Protein AF-A0A845Y4B8-F1 (afdb_monomer)

Foldseek 3Di:
DQLQDDQQAFLLLLLLCLLQPDPDPCCSVPNDDDPPDCLHSCNLCVLLVNNVRRRPRLNPDDPLSSLSSSVSSVVSNVDQEAEAEASCPPHDPVSLVSVLVSVQVCVVPHHYDYHHDDLVSCLSRPPKDWDDDPNDTPDIGHSVVQVLPQSNVCRVLVHRDLFDSLLLLLLLQLLQLCCQVVDHDPQLLVLSLQVSLVVTDPDPVSSVVSSVVSVVSSVDHDHNDPSLVPDDDPVSLLVSLLSSLLSQQRDDVDPPDHSHDPRSVVSSVVSNVSNPDPPVSSVVSNVVSVPD

Secondary structure (DSSP, 8-state):
------TTSBHHHHHHHHH-----HHHHHH----TT-TT-HHHHHHHTT-GGGTTSBGGGS-HHHHHHHHHHHHHHT--SEEEEESTTTT--HHHHHHHHHHHHHHHTTSEEEEE---HHHHHHH-SSEEEEETTEEEEEE-HHHHHT-HHHHHHHHTS--SS-HHHHHHHHHHHHHHTTTS---HHHHHHHHHHHHHHH-SSHHHHHHHHHHHHHHHTS---STTTGGG---HHHHHHHHHHHHHHHHH--SSTTS-SS-HHHHHHHHHHHHHHT--HHHHHHHHHHHH--

Sequence (292 aa):
QTPRVYLNLTVRENLDLACNRDKNVFSTLFGRTLPGEKRTVAGLLHTIGLVEKANLLAELLSHGEKQRLEIGMLVAQSPDLLLVDEPVAGLTDEETENVGDLLLALAKSHSIIVIEHDMEFVRQIASQVTVLHQGSVLCEGTMDQVQNDPRVIEVYLGQKPSITAEQMKMLRIVSAMAWSDGNMAPEEIDVMISRFSEVFATDAEQKQQLQQELQNYLALNVSIEELTTEIETIEERKLIVKLAYEVIKSSSRTPSEPKINDAEAAAYQNLVKLLDLPAEVVKSLEAEVGEG

Mean predicted aligned error: 13.14 Å

Nearest PDB structures (foldseek):
  4p33-assembly1_A  TM=8.132E-01  e=1.227E-07  Escherichia coli K-12
  5lj6-assembly1_A  TM=5.510E-01  e=1.748E-06  Aggregatibacter actinomycetemcomitans
  5lil-assembly1_B  TM=5.453E-01  e=2.300E-06  Aggregatibacter actinomycetemcomitans
  5lj7-assembly1_B  TM=5.452E-01  e=2.408E-06  Aggregatibacter actinomycetemcomitans
  5lil-assembly1_A  TM=5.350E-01  e=4.572E-06  Aggregatibacter actinomycetemcomitans

pLDDT: mean 78.94, std 12.93, range [38.53, 96.81]

Radius of gyration: 25.05 Å; Cα contacts (8 Å, |Δi|>4): 332; chains: 1; bounding box: 66×47×71 Å

Solvent-accessible surface area (backbone atoms only — not comparable to full-atom values): 16996 Å² total; per-residue (Å²): 134,81,73,74,78,54,44,92,32,26,45,44,55,46,33,49,58,34,48,48,85,57,86,45,72,65,45,70,75,69,54,73,86,68,96,79,55,94,66,41,58,70,49,43,27,55,67,50,71,39,58,94,46,29,82,38,46,38,62,78,46,54,72,49,53,44,47,35,48,31,54,40,31,53,56,45,61,66,57,75,65,46,81,43,73,50,81,53,75,93,45,53,72,72,42,36,51,56,51,42,54,42,51,55,62,47,49,78,80,32,50,71,49,76,47,74,85,57,67,68,61,48,60,74,61,50,82,64,43,73,44,73,52,97,92,37,80,70,51,73,34,39,59,69,55,46,74,65,33,67,69,51,51,21,63,74,69,74,46,77,70,94,62,53,74,68,58,49,50,50,50,49,41,40,51,16,34,56,36,56,76,78,61,68,53,72,54,28,54,50,46,44,36,51,48,53,22,63,74,69,36,92,46,75,68,51,23,56,52,40,38,61,49,43,60,61,55,70,72,58,86,57,81,46,83,75,65,54,83,74,66,87,49,72,68,58,47,51,48,45,54,37,54,38,52,53,30,47,61,50,33,66,97,43,101,84,55,70,41,59,49,75,51,42,50,49,36,50,54,49,50,51,60,64,58,68,62,58,70,70,59,53,52,50,43,58,49,60,68,69,78,113

Structure (mmCIF, N/CA/C/O backbone):
data_AF-A0A845Y4B8-F1
#
_entry.id   AF-A0A845Y4B8-F1
#
loop_
_atom_site.group_PDB
_atom_site.id
_atom_site.type_symbol
_atom_site.label_atom_id
_atom_site.label_alt_id
_atom_site.label_comp_id
_atom_site.label_asym_id
_atom_site.label_entity_id
_atom_site.label_seq_id
_atom_site.pdbx_PDB_ins_code
_atom_site.Cartn_x
_atom_site.Cartn_y
_atom_site.Cartn_z
_atom_site.occupancy
_atom_site.B_iso_or_equiv
_atom_site.auth_seq_id
_atom_site.auth_comp_id
_atom_site.auth_asym_id
_atom_site.auth_atom_id
_atom_site.pdbx_PDB_model_num
ATOM 1 N N . GLN A 1 1 ? 21.126 -8.542 -10.090 1.00 38.53 1 GLN A N 1
ATOM 2 C CA . GLN A 1 1 ? 21.651 -7.194 -10.393 1.00 38.53 1 GLN A CA 1
ATOM 3 C C . GLN A 1 1 ? 20.521 -6.433 -11.055 1.00 38.53 1 GLN A C 1
ATOM 5 O O . GLN A 1 1 ? 20.157 -6.798 -12.166 1.00 38.53 1 GLN A O 1
ATOM 10 N N . THR A 1 2 ? 19.918 -5.473 -10.356 1.00 47.03 2 THR A N 1
ATOM 11 C CA . THR A 1 2 ? 18.943 -4.548 -10.943 1.00 47.03 2 THR A CA 1
ATOM 12 C C . THR A 1 2 ? 19.656 -3.637 -11.952 1.00 47.03 2 THR A C 1
ATOM 14 O O . THR A 1 2 ? 20.786 -3.204 -11.691 1.00 47.03 2 THR A O 1
ATOM 17 N N . PRO A 1 3 ? 19.078 -3.409 -13.142 1.00 59.06 3 PRO A N 1
ATOM 18 C CA . PRO A 1 3 ? 19.620 -2.472 -14.110 1.00 59.06 3 PRO A CA 1
ATOM 19 C C . PRO A 1 3 ? 19.450 -1.054 -13.561 1.00 59.06 3 PRO A C 1
ATOM 21 O O . PRO A 1 3 ? 18.364 -0.494 -13.596 1.00 59.06 3 PRO A O 1
ATOM 24 N N . ARG A 1 4 ? 20.535 -0.472 -13.048 1.00 80.19 4 ARG A N 1
ATOM 25 C CA . ARG A 1 4 ? 20.533 0.926 -12.609 1.00 80.19 4 ARG A CA 1
ATOM 26 C C . ARG A 1 4 ? 20.448 1.862 -13.811 1.00 80.19 4 ARG A C 1
ATOM 28 O O . ARG A 1 4 ? 21.131 1.642 -14.812 1.00 80.19 4 ARG A O 1
ATOM 35 N N . VAL A 1 5 ? 19.672 2.931 -13.665 1.00 89.06 5 VAL A N 1
ATOM 36 C CA . VAL A 1 5 ? 19.566 4.009 -14.654 1.00 89.06 5 VAL A CA 1
ATOM 37 C C . VAL A 1 5 ? 20.937 4.649 -14.902 1.00 89.06 5 VAL A C 1
ATOM 39 O O . VAL A 1 5 ? 21.627 5.074 -13.972 1.00 89.06 5 VAL A O 1
ATOM 42 N N . TYR A 1 6 ? 21.328 4.758 -16.170 1.00 93.38 6 TYR A N 1
ATOM 43 C CA . TYR A 1 6 ? 22.527 5.471 -16.600 1.00 93.38 6 TYR A CA 1
ATOM 44 C C . TYR A 1 6 ? 22.218 6.962 -16.734 1.00 93.38 6 TYR A C 1
ATOM 46 O O . TYR A 1 6 ? 21.596 7.399 -17.702 1.00 93.38 6 TYR A O 1
ATOM 54 N N . LEU A 1 7 ? 22.664 7.745 -15.751 1.00 92.75 7 LEU A N 1
ATOM 55 C CA . LEU A 1 7 ? 22.336 9.170 -15.619 1.00 92.75 7 LEU A CA 1
ATOM 56 C C . LEU A 1 7 ? 22.866 10.038 -16.771 1.00 92.75 7 LEU A C 1
ATOM 58 O O . LEU A 1 7 ? 22.237 11.025 -17.145 1.00 92.75 7 LEU A O 1
ATOM 62 N N . ASN A 1 8 ? 23.999 9.643 -17.352 1.00 94.06 8 ASN A N 1
ATOM 63 C CA . ASN A 1 8 ? 24.656 10.326 -18.466 1.00 94.06 8 ASN A CA 1
ATOM 64 C C . ASN A 1 8 ? 24.066 9.977 -19.843 1.00 94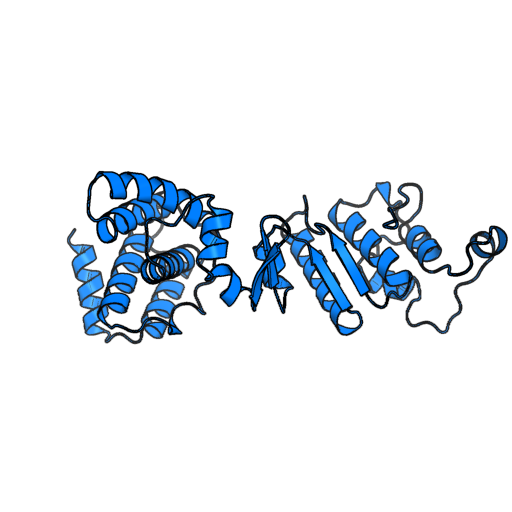.06 8 ASN A C 1
ATOM 66 O O . ASN A 1 8 ? 24.571 10.462 -20.853 1.00 94.06 8 ASN A O 1
ATOM 70 N N . LEU A 1 9 ? 23.052 9.113 -19.885 1.00 94.69 9 LEU A N 1
ATOM 71 C CA . LEU A 1 9 ? 22.328 8.746 -21.093 1.00 94.69 9 LEU A CA 1
ATOM 72 C C . LEU A 1 9 ? 20.918 9.324 -21.050 1.00 94.69 9 LEU A C 1
ATOM 74 O O . LEU A 1 9 ? 20.350 9.582 -19.985 1.00 94.69 9 LEU A O 1
ATOM 78 N N . THR A 1 10 ? 20.333 9.511 -22.223 1.00 96.38 10 THR A N 1
ATOM 79 C CA . THR A 1 10 ? 18.928 9.885 -22.349 1.00 96.38 10 THR A CA 1
ATOM 80 C C . THR A 1 10 ? 18.004 8.755 -21.892 1.00 96.38 10 THR A C 1
ATOM 82 O O . THR A 1 10 ? 18.394 7.584 -21.817 1.00 96.38 10 THR A O 1
ATOM 85 N N . VAL A 1 11 ? 16.748 9.093 -21.596 1.00 95.88 11 VAL A N 1
ATOM 86 C CA . VAL A 1 11 ? 15.701 8.107 -21.268 1.00 95.88 11 VAL A CA 1
ATOM 87 C C . VAL A 1 11 ? 15.575 7.048 -22.368 1.00 95.88 11 VAL A C 1
ATOM 89 O O . VAL A 1 11 ? 15.525 5.851 -22.089 1.00 95.88 11 VAL A O 1
ATOM 92 N N . ARG A 1 12 ? 15.577 7.481 -23.632 1.00 94.31 12 ARG A N 1
ATOM 93 C CA . ARG A 1 12 ? 15.530 6.601 -24.802 1.00 94.31 12 ARG A CA 1
ATOM 94 C C . ARG A 1 12 ? 16.734 5.666 -24.856 1.00 94.31 12 ARG A C 1
ATOM 96 O O . ARG A 1 12 ? 16.538 4.466 -25.001 1.00 94.31 12 ARG A O 1
ATOM 103 N N . GLU A 1 13 ? 17.946 6.192 -24.696 1.00 91.88 13 GLU A N 1
ATOM 104 C CA . GLU A 1 13 ? 19.175 5.388 -24.739 1.00 91.88 13 GLU A CA 1
ATOM 105 C C . GLU A 1 13 ? 19.221 4.339 -23.620 1.00 91.88 13 GLU A C 1
ATOM 107 O O . GLU A 1 13 ? 19.649 3.211 -23.855 1.00 91.88 13 GLU A O 1
ATOM 112 N N . ASN A 1 14 ? 18.727 4.669 -22.422 1.00 93.38 14 ASN A N 1
ATOM 113 C CA . ASN A 1 14 ? 18.583 3.705 -21.328 1.00 93.38 14 ASN A CA 1
ATOM 114 C C . ASN A 1 14 ? 17.685 2.518 -21.719 1.00 93.38 14 ASN A C 1
ATOM 116 O O . ASN A 1 14 ? 18.042 1.361 -21.486 1.00 93.38 14 ASN A O 1
ATOM 120 N N . LEU A 1 15 ? 16.541 2.794 -22.350 1.00 90.31 15 LEU A N 1
ATOM 121 C CA . LEU A 1 15 ? 15.629 1.754 -22.828 1.00 90.31 15 LEU A CA 1
ATOM 122 C C . LEU A 1 15 ? 16.203 0.981 -24.020 1.00 90.31 15 LEU A C 1
ATOM 124 O O . LEU A 1 15 ? 16.067 -0.238 -24.060 1.00 90.31 15 LEU A O 1
ATOM 128 N N . ASP A 1 16 ? 16.880 1.651 -24.956 1.00 88.00 16 ASP A N 1
ATOM 129 C CA . ASP A 1 16 ? 17.543 0.999 -26.093 1.00 88.00 16 ASP A CA 1
ATOM 130 C C . ASP A 1 16 ? 18.599 -0.005 -25.604 1.00 88.00 16 ASP A C 1
ATOM 132 O O . ASP A 1 16 ? 18.652 -1.141 -26.083 1.00 88.00 16 ASP A O 1
ATOM 136 N N . LEU A 1 17 ? 19.393 0.374 -24.595 1.00 86.56 17 LEU A N 1
ATOM 137 C CA . LEU A 1 17 ? 20.354 -0.526 -23.955 1.00 86.56 17 LEU A CA 1
ATOM 138 C C . LEU A 1 17 ? 19.675 -1.722 -23.284 1.00 86.56 17 LEU A C 1
ATOM 140 O O . LEU A 1 17 ? 20.183 -2.839 -23.377 1.00 86.56 17 LEU A O 1
ATOM 144 N N . ALA A 1 18 ? 18.540 -1.503 -22.622 1.00 85.69 18 ALA A N 1
ATOM 145 C CA . ALA A 1 18 ? 17.807 -2.561 -21.935 1.00 85.69 18 ALA A CA 1
ATOM 146 C C . ALA A 1 18 ? 17.094 -3.526 -22.904 1.00 85.69 18 ALA A C 1
ATOM 148 O O . ALA A 1 18 ? 17.005 -4.722 -22.627 1.00 85.69 18 ALA A O 1
ATOM 149 N N . CYS A 1 19 ? 16.631 -3.031 -24.056 1.00 80.00 19 CYS A N 1
ATOM 150 C CA . CYS A 1 19 ? 16.056 -3.838 -25.134 1.00 80.00 19 CYS A CA 1
ATOM 151 C C . CYS A 1 19 ? 17.106 -4.684 -25.871 1.00 80.00 19 CYS A C 1
ATOM 153 O O . CYS A 1 19 ? 16.761 -5.689 -26.499 1.00 80.00 19 CYS A O 1
ATOM 155 N N . ASN A 1 20 ? 18.382 -4.289 -25.842 1.00 71.94 20 ASN A N 1
ATOM 156 C CA . ASN A 1 20 ? 19.416 -4.972 -26.603 1.00 71.94 20 ASN A CA 1
ATOM 157 C C . ASN A 1 20 ? 19.811 -6.314 -25.962 1.00 71.94 20 ASN A C 1
ATOM 159 O O . ASN A 1 20 ? 20.556 -6.381 -24.982 1.00 71.94 20 ASN A O 1
ATOM 163 N N . ARG A 1 21 ? 19.324 -7.408 -26.555 1.00 63.62 21 ARG A N 1
ATOM 164 C CA . ARG A 1 21 ? 19.620 -8.785 -26.129 1.00 63.62 21 ARG A CA 1
ATOM 165 C C . ARG A 1 21 ? 21.059 -9.216 -26.438 1.00 63.62 21 ARG A C 1
ATOM 167 O O . ARG A 1 21 ? 21.624 -10.003 -25.679 1.00 63.62 21 ARG A O 1
ATOM 174 N N . ASP A 1 22 ? 21.667 -8.666 -27.489 1.00 62.50 22 ASP A N 1
ATOM 175 C CA . ASP A 1 22 ? 23.045 -8.962 -27.884 1.00 62.50 22 ASP A CA 1
ATOM 176 C C . ASP A 1 22 ? 23.997 -7.909 -27.307 1.00 62.50 22 ASP A C 1
ATOM 178 O O . ASP A 1 22 ? 24.181 -6.827 -27.864 1.00 62.50 22 ASP A O 1
ATOM 182 N N . LYS A 1 23 ? 24.664 -8.241 -26.198 1.00 64.69 23 LYS A N 1
ATOM 183 C CA . LYS A 1 23 ? 25.558 -7.324 -25.460 1.00 64.69 23 LYS A CA 1
ATOM 184 C C . LYS A 1 23 ? 26.945 -7.119 -26.102 1.00 64.69 23 LYS A C 1
ATOM 186 O O . LYS A 1 23 ? 27.884 -6.710 -25.421 1.00 64.69 23 LYS A O 1
ATOM 191 N N . ASN A 1 24 ? 27.114 -7.422 -27.391 1.00 65.88 24 ASN A N 1
ATOM 192 C CA . ASN A 1 24 ? 28.384 -7.220 -28.092 1.00 65.88 24 ASN A CA 1
ATOM 193 C C . ASN A 1 24 ? 28.590 -5.734 -28.432 1.00 65.88 24 ASN A C 1
ATOM 195 O O . ASN A 1 24 ? 27.659 -5.034 -28.811 1.00 65.88 24 ASN A O 1
ATOM 199 N N . VAL A 1 25 ? 29.835 -5.249 -28.383 1.00 69.88 25 VAL A N 1
ATOM 200 C CA . VAL A 1 25 ? 30.157 -3.828 -28.643 1.00 69.88 25 VAL A CA 1
ATOM 201 C C . VAL A 1 25 ? 29.616 -3.350 -29.999 1.00 69.88 25 VAL A C 1
ATOM 203 O O . VAL A 1 25 ? 29.068 -2.256 -30.102 1.00 69.88 25 VAL A O 1
ATOM 206 N N . PHE A 1 26 ? 29.706 -4.187 -31.037 1.00 64.56 26 PHE A N 1
ATOM 207 C CA . PHE A 1 26 ? 29.186 -3.857 -32.365 1.00 64.56 26 PHE A CA 1
ATOM 208 C C . PHE A 1 26 ? 27.654 -3.850 -32.438 1.00 64.56 26 PHE A C 1
ATOM 210 O O . PHE A 1 26 ? 27.102 -2.994 -33.122 1.00 64.56 26 PHE A O 1
ATOM 217 N N . SER A 1 27 ? 26.952 -4.748 -31.741 1.00 65.25 27 SER A N 1
ATOM 218 C CA . SER A 1 27 ? 25.482 -4.735 -31.705 1.00 65.25 27 SER A CA 1
ATOM 219 C C . SER A 1 27 ? 24.945 -3.592 -30.847 1.00 65.25 27 SER A C 1
ATOM 221 O O . SER A 1 27 ? 23.885 -3.068 -31.152 1.00 65.25 27 SER A O 1
ATOM 223 N N . THR A 1 28 ? 25.675 -3.133 -29.830 1.00 63.06 28 THR A N 1
ATOM 224 C CA . THR A 1 28 ? 25.294 -1.938 -29.059 1.00 63.06 28 THR A CA 1
ATOM 225 C C . THR A 1 28 ? 25.511 -0.639 -29.836 1.00 63.06 28 THR A C 1
ATOM 227 O O . THR A 1 28 ? 24.700 0.272 -29.727 1.00 63.06 28 THR A O 1
ATOM 230 N N . LEU A 1 29 ? 26.574 -0.544 -30.644 1.00 63.09 29 LEU A N 1
ATOM 231 C CA . LEU A 1 29 ? 26.880 0.668 -31.422 1.00 63.09 29 LEU A CA 1
ATOM 232 C C . LEU A 1 29 ? 26.162 0.738 -32.779 1.00 63.09 29 LEU A C 1
ATOM 234 O O . LEU A 1 29 ? 25.910 1.831 -33.279 1.00 63.09 29 LEU A O 1
ATOM 238 N N . PHE A 1 30 ? 25.864 -0.410 -33.396 1.00 67.12 30 PHE A N 1
ATOM 239 C CA . PHE A 1 30 ? 25.320 -0.485 -34.760 1.00 67.12 30 PHE A CA 1
ATOM 240 C C . PHE A 1 30 ? 24.055 -1.346 -34.882 1.00 67.12 30 PHE A C 1
ATOM 242 O O . PHE A 1 30 ? 23.492 -1.452 -35.975 1.00 67.12 30 PHE A O 1
ATOM 249 N N . GLY A 1 31 ? 23.607 -1.986 -33.800 1.00 57.47 31 GLY A N 1
ATOM 250 C CA . GLY A 1 31 ? 22.394 -2.797 -33.803 1.00 57.47 31 GLY A CA 1
ATOM 251 C C . GLY A 1 31 ? 21.150 -1.933 -33.968 1.00 57.47 31 GLY A C 1
ATOM 252 O O . GLY A 1 31 ? 21.030 -0.854 -33.396 1.00 57.47 31 GLY A O 1
ATOM 253 N N . ARG A 1 32 ? 20.213 -2.416 -34.783 1.00 55.47 32 ARG A N 1
ATOM 254 C CA . ARG A 1 32 ? 18.883 -1.825 -34.942 1.00 55.47 32 ARG A CA 1
ATOM 255 C C . ARG A 1 32 ? 17.861 -2.710 -34.248 1.00 55.47 32 ARG A C 1
ATOM 257 O O . ARG A 1 32 ? 17.848 -3.918 -34.474 1.00 55.47 32 ARG A O 1
ATOM 264 N N . THR A 1 33 ? 16.975 -2.098 -33.472 1.00 52.19 33 THR A N 1
ATOM 265 C CA . THR A 1 33 ? 15.822 -2.759 -32.854 1.00 52.19 33 THR A CA 1
ATOM 266 C C . THR A 1 33 ? 14.933 -3.348 -33.954 1.00 52.19 33 THR A C 1
ATOM 268 O O . THR A 1 33 ? 14.506 -2.635 -34.866 1.00 52.19 33 THR A O 1
ATOM 271 N N . LEU A 1 34 ? 14.695 -4.664 -33.923 1.00 46.94 34 LEU A N 1
ATOM 272 C CA . LEU A 1 34 ? 13.893 -5.345 -34.943 1.00 46.94 34 LEU A CA 1
ATOM 273 C C . LEU A 1 34 ? 12.419 -4.894 -34.859 1.00 46.94 34 LEU A C 1
ATOM 275 O O . LEU A 1 34 ? 11.860 -4.826 -33.765 1.00 46.94 34 LEU A O 1
ATOM 279 N N . PRO A 1 35 ? 11.745 -4.632 -35.995 1.00 40.53 35 PRO A N 1
ATOM 280 C CA . PRO A 1 35 ? 10.436 -3.966 -36.028 1.00 40.53 35 PRO A CA 1
ATOM 281 C C . PRO A 1 35 ? 9.230 -4.863 -35.667 1.00 40.53 35 PRO A C 1
ATOM 283 O O . PRO A 1 35 ? 8.095 -4.506 -35.964 1.00 40.53 35 PRO A O 1
ATOM 286 N N . GLY A 1 36 ? 9.448 -6.030 -35.050 1.00 43.41 36 GLY A N 1
ATOM 287 C CA . GLY A 1 36 ? 8.405 -7.036 -34.793 1.00 43.41 36 GLY A CA 1
ATOM 288 C C . GLY A 1 36 ? 8.043 -7.271 -33.325 1.00 43.41 36 GLY A C 1
ATOM 289 O O . GLY A 1 36 ? 7.054 -7.948 -33.049 1.00 43.41 36 GLY A O 1
ATOM 290 N N . GLU A 1 37 ? 8.803 -6.741 -32.368 1.00 47.25 37 GLU A N 1
ATOM 291 C CA . GLU A 1 37 ? 8.468 -6.910 -30.956 1.00 47.25 37 GLU A CA 1
ATOM 292 C C . GLU A 1 37 ? 7.505 -5.798 -30.526 1.00 47.25 37 GLU A C 1
ATOM 294 O O . GLU A 1 37 ? 7.773 -4.617 -30.728 1.00 47.25 37 GLU A O 1
ATOM 299 N N . LYS A 1 38 ? 6.418 -6.145 -29.826 1.00 48.75 38 LYS A N 1
ATOM 300 C CA . LYS A 1 38 ? 5.555 -5.205 -29.072 1.00 48.75 38 LYS A CA 1
ATOM 301 C C . LYS A 1 38 ? 6.309 -4.425 -27.963 1.00 48.75 38 LYS A C 1
ATOM 303 O O . LYS A 1 38 ? 5.692 -3.847 -27.080 1.00 48.75 38 LYS A O 1
ATOM 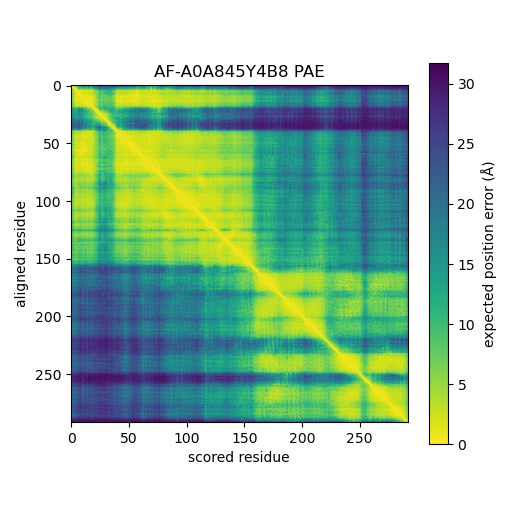308 N N . ARG A 1 39 ? 7.641 -4.454 -27.996 1.00 62.09 39 ARG A N 1
ATOM 309 C CA . ARG A 1 39 ? 8.625 -4.009 -27.006 1.00 62.09 39 ARG A CA 1
ATOM 310 C C . ARG A 1 39 ? 9.598 -3.016 -27.638 1.00 62.09 39 ARG A C 1
ATOM 312 O O . ARG A 1 39 ? 10.768 -2.955 -27.282 1.00 62.09 39 ARG A O 1
ATOM 319 N N . THR A 1 40 ? 9.124 -2.268 -28.632 1.00 77.62 40 THR A N 1
ATOM 320 C CA . THR A 1 40 ? 9.883 -1.137 -29.151 1.00 77.62 40 THR A CA 1
ATOM 321 C C . THR A 1 40 ? 10.088 -0.131 -28.024 1.00 77.62 40 THR A C 1
ATOM 323 O O . THR A 1 40 ? 9.215 0.045 -27.171 1.00 77.62 40 THR A O 1
ATOM 326 N N . VAL A 1 41 ? 11.212 0.581 -28.042 1.00 85.88 41 VAL A N 1
ATOM 327 C CA . VAL A 1 41 ? 11.461 1.666 -27.083 1.00 85.88 41 VAL A CA 1
ATOM 328 C C . VAL A 1 41 ? 10.335 2.699 -27.090 1.00 85.88 41 VAL A C 1
ATOM 330 O O . VAL A 1 41 ? 9.974 3.217 -26.043 1.00 85.88 41 VAL A O 1
ATOM 333 N N . ALA A 1 42 ? 9.697 2.932 -28.241 1.00 87.12 42 ALA A N 1
ATOM 334 C CA . ALA A 1 42 ? 8.504 3.773 -28.328 1.00 87.12 42 ALA A CA 1
ATOM 335 C C . ALA A 1 42 ? 7.324 3.235 -27.494 1.00 87.12 42 ALA A C 1
ATOM 337 O O . ALA A 1 42 ? 6.675 4.010 -26.796 1.00 87.12 42 ALA A O 1
ATOM 338 N N . GLY A 1 43 ? 7.065 1.924 -27.536 1.00 87.38 43 GLY A N 1
ATOM 339 C CA . GLY A 1 43 ? 6.038 1.290 -26.709 1.00 87.38 43 GLY A CA 1
ATOM 340 C C . GLY A 1 43 ? 6.360 1.385 -25.219 1.00 87.38 43 GLY A C 1
ATOM 341 O O . GLY A 1 43 ? 5.501 1.774 -24.438 1.00 87.38 43 GLY A O 1
ATOM 342 N N . LEU A 1 44 ? 7.612 1.117 -24.833 1.00 89.19 44 LEU A N 1
ATOM 343 C CA . LEU A 1 44 ? 8.051 1.224 -23.437 1.00 89.19 44 LEU A CA 1
ATOM 344 C C . LEU A 1 44 ? 7.948 2.656 -22.906 1.00 89.19 44 LEU A C 1
ATOM 346 O O . LEU A 1 44 ? 7.427 2.843 -21.814 1.00 89.19 44 LEU A O 1
ATOM 350 N N . LEU A 1 45 ? 8.369 3.657 -23.689 1.00 92.88 45 LEU A N 1
ATOM 351 C CA . LEU A 1 45 ? 8.232 5.077 -23.342 1.00 92.88 45 LEU A CA 1
ATOM 352 C C . LEU A 1 45 ? 6.775 5.470 -23.078 1.00 92.88 45 LEU A C 1
ATOM 354 O O . LEU A 1 45 ? 6.520 6.263 -22.175 1.00 92.88 45 LEU A O 1
ATOM 358 N N . HIS A 1 46 ? 5.833 4.921 -23.851 1.00 91.31 46 HIS A N 1
ATOM 359 C CA . HIS A 1 46 ? 4.407 5.134 -23.622 1.00 91.31 46 HIS A CA 1
ATOM 360 C C . HIS A 1 46 ? 3.937 4.438 -22.342 1.00 91.31 46 HIS A C 1
ATOM 362 O O . HIS A 1 46 ? 3.236 5.052 -21.547 1.00 91.31 46 HIS A O 1
ATOM 368 N N . THR A 1 47 ? 4.336 3.183 -22.120 1.00 88.56 47 THR A N 1
ATOM 369 C CA . THR A 1 47 ? 3.964 2.422 -20.918 1.00 88.56 47 THR A CA 1
ATOM 370 C C . THR A 1 47 ? 4.417 3.118 -19.636 1.00 88.56 47 THR A C 1
ATOM 372 O O . THR A 1 47 ? 3.639 3.204 -18.699 1.00 88.56 47 THR A O 1
ATOM 375 N N . ILE A 1 48 ? 5.641 3.651 -19.601 1.00 91.81 48 ILE A N 1
ATOM 376 C CA . ILE A 1 48 ? 6.200 4.322 -18.412 1.00 91.81 48 ILE A CA 1
ATOM 377 C C . ILE A 1 48 ? 5.872 5.824 -18.331 1.00 91.81 48 ILE A C 1
ATOM 379 O O . ILE A 1 48 ? 6.338 6.507 -17.418 1.00 91.81 48 ILE A O 1
ATOM 383 N N . GLY A 1 49 ? 5.126 6.362 -19.303 1.00 92.56 49 GLY A N 1
ATOM 384 C CA . GLY A 1 49 ? 4.718 7.769 -19.329 1.00 92.56 49 GLY A CA 1
ATOM 385 C C . GLY A 1 49 ? 5.855 8.776 -19.555 1.00 92.56 49 GLY A C 1
ATOM 386 O O . GLY A 1 49 ? 5.763 9.908 -19.094 1.00 92.56 49 GLY A O 1
ATOM 387 N N . LEU A 1 50 ? 6.939 8.399 -20.247 1.00 95.31 50 LEU A N 1
ATOM 388 C CA . LEU A 1 50 ? 8.123 9.258 -20.458 1.00 95.31 50 LEU A CA 1
ATOM 389 C C . LEU A 1 50 ? 8.343 9.680 -21.922 1.00 95.31 50 LEU A C 1
ATOM 391 O O . LEU A 1 50 ? 9.446 10.082 -22.291 1.00 95.31 50 LEU A O 1
ATOM 395 N N . VAL A 1 51 ? 7.311 9.620 -22.770 1.00 95.50 51 VAL A N 1
ATOM 396 C CA . VAL A 1 51 ? 7.400 9.966 -24.206 1.00 95.50 51 VAL A CA 1
ATOM 397 C C . VAL A 1 51 ? 7.978 11.368 -24.433 1.00 95.50 51 VAL A C 1
ATOM 399 O O . VAL A 1 51 ? 8.951 11.514 -25.172 1.00 95.50 51 VAL A O 1
ATOM 402 N N . GLU A 1 52 ? 7.443 12.381 -23.748 1.00 96.25 52 GLU A N 1
ATOM 403 C CA . GLU A 1 52 ? 7.879 13.782 -23.884 1.00 96.25 52 GLU A CA 1
ATOM 404 C C . GLU A 1 52 ? 9.307 14.015 -23.360 1.00 96.25 52 GLU A C 1
ATOM 406 O O . GLU A 1 52 ? 10.004 14.931 -23.792 1.00 96.25 52 GLU A O 1
ATOM 411 N N . LYS A 1 53 ? 9.778 13.146 -22.458 1.00 96.25 53 LYS A N 1
ATOM 412 C CA . LYS A 1 53 ? 11.117 13.202 -21.855 1.00 96.25 53 LYS A CA 1
ATOM 413 C C . LYS A 1 53 ? 12.103 12.226 -22.499 1.00 96.25 53 LYS A C 1
ATOM 415 O O . LYS A 1 53 ? 13.220 12.083 -22.016 1.00 96.25 53 LYS A O 1
ATOM 420 N N . ALA A 1 54 ? 11.746 11.596 -23.621 1.00 95.38 54 ALA A N 1
ATOM 421 C CA . ALA A 1 54 ? 12.552 10.543 -24.240 1.00 95.38 54 ALA A CA 1
ATOM 422 C C . ALA A 1 54 ? 14.002 10.963 -24.549 1.00 95.38 54 ALA A C 1
ATOM 424 O O . ALA A 1 54 ? 14.916 10.154 -24.418 1.00 95.38 54 ALA A O 1
ATOM 425 N N . ASN A 1 55 ? 14.220 12.218 -24.950 1.00 95.81 55 ASN A N 1
ATOM 426 C CA . ASN A 1 55 ? 15.546 12.739 -25.306 1.00 95.81 55 ASN A CA 1
ATOM 427 C C . ASN A 1 55 ? 16.202 13.547 -24.169 1.00 95.81 55 ASN A C 1
AT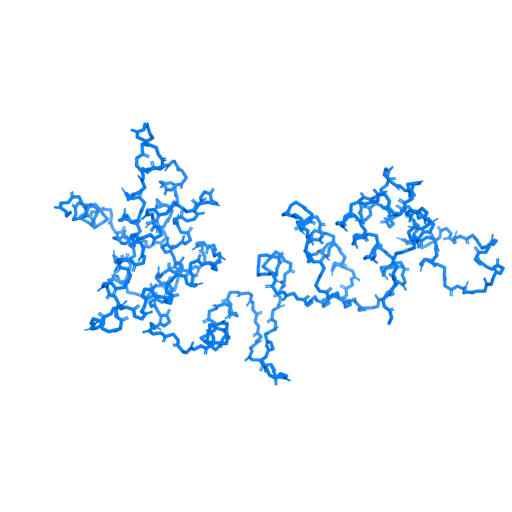OM 429 O O . ASN A 1 55 ? 17.249 14.156 -24.376 1.00 95.81 55 ASN A O 1
ATOM 433 N N . LEU A 1 56 ? 15.580 13.593 -22.988 1.00 96.81 56 LEU A N 1
ATOM 434 C CA . LEU A 1 56 ? 16.138 14.238 -21.804 1.00 96.81 56 LEU A CA 1
ATOM 435 C C . LEU A 1 56 ? 17.184 13.315 -21.170 1.00 96.81 56 LEU A C 1
ATOM 437 O O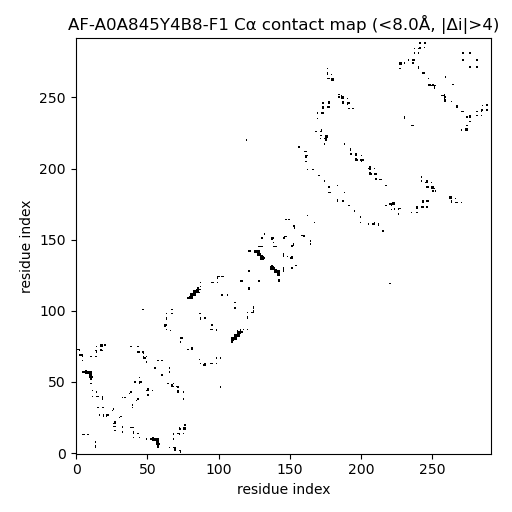 . LEU A 1 56 ? 16.987 12.099 -21.137 1.00 96.81 56 LEU A O 1
ATOM 441 N N . LEU A 1 57 ? 18.278 13.881 -20.653 1.00 96.75 57 LEU A N 1
ATOM 442 C CA . LEU A 1 57 ? 19.237 13.123 -19.846 1.00 96.75 57 LEU A CA 1
ATOM 443 C C . LEU A 1 57 ? 18.554 12.583 -18.589 1.00 96.75 57 LEU A C 1
ATOM 445 O O . LEU A 1 57 ? 17.835 13.315 -17.906 1.00 96.75 57 LEU A O 1
ATOM 449 N N . ALA A 1 58 ? 18.808 11.316 -18.265 1.00 95.12 58 ALA A N 1
ATOM 450 C CA . ALA A 1 58 ? 18.180 10.661 -17.127 1.00 95.12 58 ALA A CA 1
ATOM 451 C C . ALA A 1 58 ? 18.557 11.313 -15.783 1.00 95.12 58 ALA A C 1
ATOM 453 O O . ALA A 1 58 ? 17.788 11.231 -14.829 1.00 95.12 58 ALA A O 1
ATOM 454 N N . GLU A 1 59 ? 19.692 12.019 -15.695 1.00 94.69 59 GLU A N 1
ATOM 455 C CA . GLU A 1 59 ? 20.056 12.808 -14.508 1.00 94.69 59 GLU A CA 1
ATOM 456 C C . GLU A 1 59 ? 19.021 13.885 -14.144 1.00 94.69 59 GLU A C 1
ATOM 458 O O . GLU A 1 59 ? 18.809 14.136 -12.955 1.00 94.69 59 GLU A O 1
ATOM 463 N N . LEU A 1 60 ? 18.347 14.457 -15.150 1.00 95.38 60 LEU A N 1
ATOM 464 C CA . LEU A 1 60 ? 17.392 15.564 -15.020 1.00 95.38 60 LEU A CA 1
ATOM 465 C C . LEU A 1 60 ? 15.969 15.101 -14.683 1.00 95.38 60 LEU A C 1
ATOM 467 O O . LEU A 1 60 ? 15.082 15.932 -14.497 1.00 95.38 60 LEU A O 1
ATOM 471 N N . LEU A 1 61 ? 15.735 13.790 -14.631 1.00 93.62 61 LEU A N 1
ATOM 472 C CA . LEU A 1 61 ? 14.464 13.232 -14.192 1.00 93.62 61 LEU A CA 1
ATOM 473 C C . LEU A 1 61 ? 14.272 13.425 -12.680 1.00 93.62 61 LEU A C 1
ATOM 475 O O . LEU A 1 61 ? 15.233 13.356 -11.899 1.00 93.62 61 LEU A O 1
ATOM 479 N N . SER A 1 62 ? 13.014 13.616 -12.278 1.00 91.38 62 SER A N 1
ATOM 480 C CA . SER A 1 62 ? 12.595 13.493 -10.874 1.00 91.38 62 SER A CA 1
ATOM 481 C C . SER A 1 62 ? 12.845 12.076 -10.344 1.00 91.38 62 SER A C 1
ATOM 483 O O . SER A 1 62 ? 13.175 11.159 -11.102 1.00 91.38 62 SER A O 1
ATOM 485 N N . HIS A 1 63 ? 12.727 11.894 -9.029 1.00 88.75 63 HIS A N 1
ATOM 486 C CA . HIS A 1 63 ? 12.957 10.593 -8.400 1.00 88.75 63 HIS A CA 1
ATOM 487 C C . HIS A 1 63 ? 11.937 9.551 -8.887 1.00 88.75 63 HIS A C 1
ATOM 489 O O . HIS A 1 63 ? 12.346 8.506 -9.397 1.00 88.75 63 HIS A O 1
ATOM 495 N N . GLY A 1 64 ? 10.640 9.882 -8.904 1.00 89.31 64 GLY A N 1
ATOM 496 C CA . GLY A 1 64 ? 9.603 8.988 -9.433 1.00 89.31 64 GLY A CA 1
ATOM 497 C C . GLY A 1 64 ? 9.768 8.681 -10.919 1.00 89.31 64 GLY A C 1
ATOM 498 O O . GLY A 1 64 ? 9.549 7.556 -11.367 1.00 89.31 64 GLY A O 1
ATOM 499 N N . GLU A 1 65 ? 10.235 9.643 -11.713 1.00 93.31 65 GLU A N 1
ATOM 500 C CA . GLU A 1 65 ? 10.525 9.405 -13.129 1.00 93.31 65 GLU A CA 1
ATOM 501 C C . GLU A 1 65 ? 11.709 8.465 -13.356 1.00 93.31 65 GLU A C 1
ATOM 503 O O . GLU A 1 65 ? 11.659 7.632 -14.266 1.00 93.31 65 GLU A O 1
ATOM 508 N N . LYS A 1 66 ? 12.763 8.570 -12.539 1.00 92.69 66 LYS A N 1
ATOM 509 C CA . LYS A 1 66 ? 13.890 7.625 -12.573 1.00 92.69 66 LYS A CA 1
ATOM 510 C C . LYS A 1 66 ? 13.418 6.220 -12.222 1.00 92.69 66 LYS A C 1
ATOM 512 O O . LYS A 1 66 ? 13.795 5.281 -12.919 1.00 92.69 66 LYS A O 1
ATOM 517 N N . GLN A 1 67 ? 12.538 6.096 -11.233 1.00 91.81 67 GLN A N 1
ATOM 518 C CA . GLN A 1 67 ? 11.948 4.818 -10.852 1.00 91.81 67 GLN A CA 1
ATOM 519 C C . GLN A 1 67 ? 11.123 4.201 -11.990 1.00 91.81 67 GLN A C 1
ATOM 521 O O . GLN A 1 67 ? 11.308 3.034 -12.338 1.00 91.81 67 GLN A O 1
ATOM 526 N N . ARG A 1 68 ? 10.262 4.988 -12.651 1.00 93.12 68 ARG A N 1
ATOM 527 C CA . ARG A 1 68 ? 9.503 4.516 -13.825 1.00 93.12 68 ARG A CA 1
ATOM 528 C C . ARG A 1 68 ? 10.419 4.093 -14.975 1.00 93.12 68 ARG A C 1
ATOM 530 O O . ARG A 1 68 ? 10.133 3.102 -15.647 1.00 93.12 68 ARG A O 1
ATOM 537 N N . LEU A 1 69 ? 11.529 4.803 -15.194 1.00 94.19 69 LEU A N 1
ATOM 538 C CA . LEU A 1 69 ? 12.546 4.402 -16.168 1.00 94.19 69 LEU A CA 1
ATOM 539 C C . LEU A 1 69 ? 13.213 3.075 -15.785 1.00 94.19 69 LEU A C 1
ATOM 541 O O . LEU A 1 69 ? 13.339 2.207 -16.646 1.00 94.19 69 LEU A O 1
ATOM 545 N N . GLU A 1 70 ? 13.582 2.882 -14.519 1.00 92.38 70 GLU A N 1
ATOM 546 C CA . GLU A 1 70 ? 14.156 1.623 -14.026 1.00 92.38 70 GLU A CA 1
ATOM 547 C C . GLU A 1 70 ? 13.197 0.440 -14.237 1.00 92.38 70 GLU A C 1
ATOM 549 O O . GLU A 1 70 ? 13.587 -0.582 -14.810 1.00 92.38 70 GLU A O 1
ATOM 554 N N . ILE A 1 71 ? 11.914 0.608 -13.898 1.00 91.19 71 ILE A N 1
ATOM 555 C CA . ILE A 1 71 ? 10.866 -0.386 -14.175 1.00 91.19 71 ILE A CA 1
ATOM 556 C C . ILE A 1 71 ? 10.749 -0.639 -15.687 1.00 91.19 71 ILE A C 1
ATOM 558 O O . ILE A 1 71 ? 10.703 -1.789 -16.127 1.00 91.19 71 ILE A O 1
ATOM 562 N N . GLY A 1 72 ? 10.774 0.409 -16.514 1.00 91.00 72 GLY A N 1
ATOM 563 C CA . GLY A 1 72 ? 10.769 0.284 -17.974 1.00 91.00 72 GLY A CA 1
ATOM 564 C C . GLY A 1 72 ? 11.943 -0.532 -18.517 1.00 91.00 72 GLY A C 1
ATOM 565 O O . GLY A 1 72 ? 11.759 -1.386 -19.387 1.00 91.00 72 GLY A O 1
ATOM 566 N N . MET A 1 73 ? 13.143 -0.318 -17.975 1.00 90.19 73 MET A N 1
ATOM 567 C CA . MET A 1 73 ? 14.352 -1.071 -18.323 1.00 90.19 73 MET A CA 1
ATOM 568 C C . MET A 1 73 ? 14.288 -2.535 -17.860 1.00 90.19 73 MET A C 1
ATOM 570 O O . MET A 1 73 ? 14.832 -3.419 -18.526 1.00 90.19 73 MET A O 1
ATOM 574 N N . LEU A 1 74 ? 13.620 -2.826 -16.741 1.00 87.81 74 LEU A N 1
ATOM 575 C CA . LEU A 1 74 ? 13.348 -4.201 -16.308 1.00 87.81 74 LEU A CA 1
ATOM 576 C C . LEU A 1 74 ? 12.393 -4.907 -17.279 1.00 87.81 74 LEU A C 1
ATOM 578 O O . LEU A 1 74 ? 12.690 -6.002 -17.756 1.00 87.81 74 LEU A O 1
ATOM 582 N N . VAL A 1 75 ? 11.285 -4.256 -17.636 1.00 86.81 75 VAL A N 1
ATOM 583 C CA . VAL A 1 75 ? 10.273 -4.802 -18.556 1.00 86.81 75 VAL A CA 1
ATOM 584 C C . VAL A 1 75 ? 10.834 -5.005 -19.966 1.00 86.81 75 VAL A C 1
ATOM 586 O O . VAL A 1 75 ? 10.487 -5.983 -20.633 1.00 86.81 75 VAL A O 1
ATOM 589 N N . ALA A 1 76 ? 11.750 -4.139 -20.414 1.00 86.00 76 ALA A N 1
ATOM 590 C CA . ALA A 1 76 ? 12.429 -4.257 -21.706 1.00 86.00 76 ALA A CA 1
ATOM 591 C C . ALA A 1 76 ? 13.090 -5.632 -21.915 1.00 86.00 76 ALA A C 1
ATOM 593 O O . ALA A 1 76 ? 13.088 -6.170 -23.024 1.00 86.00 76 ALA A O 1
ATOM 594 N N . GLN A 1 77 ? 13.587 -6.245 -20.836 1.00 81.62 77 GLN A N 1
ATOM 595 C CA . GLN A 1 77 ? 14.254 -7.549 -20.871 1.00 81.62 77 GLN A CA 1
ATOM 596 C C . GLN A 1 77 ? 13.289 -8.725 -21.038 1.00 81.62 77 GLN A C 1
ATOM 598 O O . GLN A 1 77 ? 13.730 -9.847 -21.285 1.00 81.62 77 GLN A O 1
ATOM 603 N N . SER A 1 78 ? 11.978 -8.471 -20.993 1.00 78.81 78 SER A N 1
ATOM 604 C CA . SER A 1 78 ? 10.931 -9.486 -21.130 1.00 78.81 78 SER A CA 1
ATOM 605 C C . SER A 1 78 ? 10.988 -10.601 -20.074 1.00 78.81 78 SER A C 1
ATOM 607 O O . SER A 1 78 ? 10.985 -11.775 -20.455 1.00 78.81 78 SER A O 1
ATOM 609 N N . PRO A 1 79 ? 11.091 -10.270 -18.776 1.00 83.31 79 PRO A N 1
ATOM 610 C CA . PRO A 1 79 ? 11.164 -11.279 -17.726 1.00 83.31 79 PRO A CA 1
ATOM 611 C C . PRO A 1 79 ? 9.816 -11.988 -17.535 1.00 83.31 79 PRO A C 1
ATOM 613 O O . PRO A 1 79 ? 8.769 -11.361 -17.655 1.00 83.31 79 PRO A O 1
ATOM 616 N N . ASP A 1 80 ? 9.830 -13.270 -17.168 1.00 81.94 80 ASP A N 1
ATOM 617 C CA . ASP A 1 80 ? 8.604 -13.982 -16.765 1.00 81.94 80 ASP A CA 1
ATOM 618 C C . ASP A 1 80 ? 8.105 -13.532 -15.373 1.00 81.94 80 ASP A C 1
ATOM 620 O O . ASP A 1 80 ? 6.908 -13.580 -15.083 1.00 81.94 80 ASP A O 1
ATOM 624 N N . LEU A 1 81 ? 9.031 -13.064 -14.523 1.00 88.75 81 LEU A N 1
ATOM 625 C CA . LEU A 1 81 ? 8.803 -12.608 -13.151 1.00 88.75 81 LEU A CA 1
ATOM 626 C C . LEU A 1 81 ? 9.575 -11.310 -12.879 1.00 88.75 81 LEU A C 1
ATOM 628 O O . LEU A 1 81 ? 10.794 -11.266 -13.060 1.00 88.75 81 LEU A O 1
ATOM 632 N N . LEU A 1 82 ? 8.879 -10.280 -12.398 1.00 89.94 82 LEU A N 1
ATOM 633 C CA . LEU A 1 82 ? 9.479 -9.052 -11.876 1.00 89.94 82 LEU A CA 1
ATOM 634 C C . LEU A 1 82 ? 9.470 -9.075 -10.349 1.00 89.94 82 LEU A C 1
ATOM 636 O O . LEU A 1 82 ? 8.435 -9.324 -9.738 1.00 89.94 82 LEU A O 1
ATOM 640 N N . LEU A 1 83 ? 10.625 -8.794 -9.749 1.00 91.50 83 LEU A N 1
ATOM 641 C CA . LEU A 1 83 ? 10.768 -8.553 -8.317 1.00 91.50 83 LEU A CA 1
ATOM 642 C C . LEU A 1 83 ? 11.083 -7.071 -8.142 1.00 91.50 83 LEU A C 1
ATOM 644 O O . LEU A 1 83 ? 12.081 -6.600 -8.695 1.00 91.50 83 LEU A O 1
ATOM 648 N N . VAL A 1 84 ? 10.231 -6.352 -7.422 1.00 90.12 84 VAL A N 1
ATOM 649 C CA . VAL A 1 84 ? 10.370 -4.912 -7.195 1.00 90.12 84 VAL A CA 1
ATOM 650 C C . VAL A 1 84 ? 10.479 -4.677 -5.695 1.00 90.12 84 VAL A C 1
ATOM 652 O O . VAL A 1 84 ? 9.619 -5.121 -4.940 1.00 90.12 84 VAL A O 1
ATOM 655 N N . ASP A 1 85 ? 11.568 -4.038 -5.284 1.00 90.44 85 ASP A N 1
ATOM 656 C CA . ASP A 1 85 ? 11.921 -3.821 -3.881 1.00 90.44 85 ASP A CA 1
ATOM 657 C C . ASP A 1 85 ? 11.780 -2.333 -3.561 1.00 90.44 85 ASP A C 1
ATOM 659 O O . ASP A 1 85 ? 12.424 -1.514 -4.220 1.00 90.44 85 ASP A O 1
ATOM 663 N N . GLU A 1 86 ? 10.886 -2.011 -2.629 1.00 89.69 86 GLU A N 1
ATOM 664 C CA . GLU A 1 86 ? 10.533 -0.660 -2.173 1.00 89.69 86 GLU A CA 1
ATOM 665 C C . GLU A 1 86 ? 10.378 0.387 -3.302 1.00 89.69 86 GLU A C 1
ATOM 667 O O . GLU A 1 86 ? 11.050 1.427 -3.292 1.00 89.69 86 GLU A O 1
ATOM 672 N N . PRO A 1 87 ? 9.540 0.131 -4.334 1.00 88.50 87 PRO A N 1
ATOM 673 C CA . PRO A 1 87 ? 9.377 1.038 -5.460 1.00 88.50 87 PRO A CA 1
ATOM 674 C C . PRO A 1 87 ? 8.920 2.457 -5.128 1.00 88.50 87 PRO A C 1
ATOM 676 O O . PRO A 1 87 ? 9.153 3.327 -5.967 1.00 88.50 87 PRO A O 1
ATOM 679 N N . VAL A 1 88 ? 8.259 2.700 -3.993 1.00 89.19 88 VAL A N 1
ATOM 680 C CA . VAL A 1 88 ? 7.687 4.026 -3.691 1.00 89.19 88 VAL A CA 1
ATOM 681 C C . VAL A 1 88 ? 8.455 4.813 -2.636 1.00 89.19 88 VAL A C 1
ATOM 683 O O . VAL A 1 88 ? 8.072 5.924 -2.271 1.00 89.19 88 VAL A O 1
ATOM 686 N N . ALA A 1 89 ? 9.605 4.295 -2.201 1.00 84.25 89 ALA A N 1
ATOM 687 C CA . ALA A 1 89 ? 10.435 4.946 -1.200 1.00 84.25 89 ALA A CA 1
ATOM 688 C C . ALA A 1 89 ? 10.883 6.360 -1.632 1.00 84.25 89 ALA A C 1
ATOM 690 O O . ALA A 1 89 ? 11.666 6.548 -2.572 1.00 84.25 89 ALA A O 1
ATOM 691 N N . GLY A 1 90 ? 10.426 7.365 -0.878 1.00 82.62 90 GLY A N 1
ATOM 692 C CA . GLY A 1 90 ? 10.785 8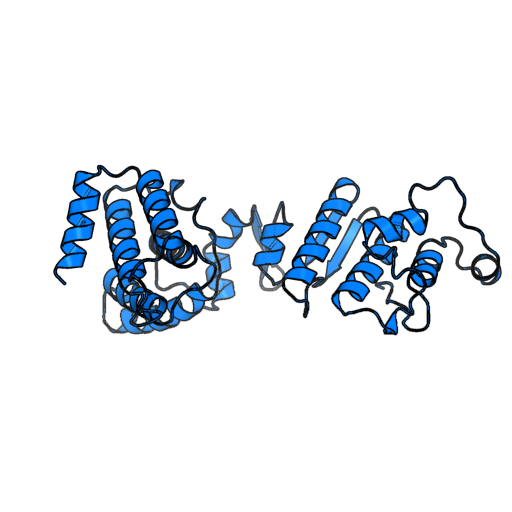.773 -1.073 1.00 82.62 90 GLY A CA 1
ATOM 693 C C . GLY A 1 90 ? 10.070 9.466 -2.237 1.00 82.62 90 GLY A C 1
ATOM 694 O O . GLY A 1 90 ? 10.562 10.498 -2.698 1.00 82.62 90 GLY A O 1
ATOM 695 N N . LEU A 1 91 ? 8.963 8.897 -2.721 1.00 87.62 91 LEU A N 1
ATOM 696 C CA . LEU A 1 91 ? 8.081 9.499 -3.722 1.00 87.62 91 LEU A CA 1
ATOM 697 C C . LEU A 1 91 ? 7.002 10.373 -3.070 1.00 87.62 91 LEU A C 1
ATOM 699 O O . LEU A 1 91 ? 6.671 10.198 -1.899 1.00 87.62 91 LEU A O 1
ATOM 703 N N . THR A 1 92 ? 6.467 11.335 -3.824 1.00 87.06 92 THR A N 1
ATOM 704 C CA . THR A 1 92 ? 5.229 12.036 -3.437 1.00 87.06 92 THR A CA 1
ATOM 705 C C . THR A 1 92 ? 4.004 11.150 -3.675 1.00 87.06 92 THR A C 1
ATOM 707 O O . THR A 1 92 ? 4.074 10.225 -4.480 1.00 87.06 92 THR A O 1
ATOM 710 N N . ASP A 1 93 ? 2.859 11.469 -3.067 1.00 83.69 93 ASP A N 1
ATOM 711 C CA . ASP A 1 93 ? 1.608 10.708 -3.250 1.00 83.69 93 ASP A CA 1
ATOM 712 C C . ASP A 1 93 ? 1.227 10.555 -4.736 1.00 83.69 93 ASP A C 1
ATOM 714 O O . ASP A 1 93 ? 0.925 9.459 -5.204 1.00 83.69 93 ASP A O 1
ATOM 718 N N . GLU A 1 94 ? 1.348 11.636 -5.517 1.00 86.94 94 GLU A N 1
ATOM 719 C CA . GLU A 1 94 ? 1.117 11.613 -6.970 1.00 86.94 94 GLU A CA 1
ATOM 720 C C . GLU A 1 94 ? 2.120 10.695 -7.697 1.00 86.94 94 GLU A C 1
ATOM 722 O O . GLU A 1 94 ? 1.770 9.976 -8.634 1.00 86.94 94 GLU A O 1
ATOM 727 N N . GLU A 1 95 ? 3.396 10.698 -7.302 1.00 88.81 95 GLU A N 1
ATOM 728 C CA . GLU A 1 95 ? 4.403 9.814 -7.895 1.00 88.81 95 GLU A CA 1
ATOM 729 C C . GLU A 1 95 ? 4.160 8.340 -7.528 1.00 88.81 95 GLU A C 1
ATOM 731 O O . GLU A 1 95 ? 4.311 7.474 -8.397 1.00 88.81 95 GLU A O 1
ATOM 736 N N . THR A 1 96 ? 3.750 8.067 -6.289 1.00 89.12 96 THR A N 1
ATOM 737 C CA . THR A 1 96 ? 3.355 6.749 -5.772 1.00 89.12 96 THR A CA 1
ATOM 738 C C . THR A 1 96 ? 2.180 6.182 -6.564 1.00 89.12 96 THR A C 1
ATOM 740 O O . THR A 1 96 ? 2.276 5.062 -7.075 1.00 89.12 96 THR A O 1
ATOM 743 N N . GLU A 1 97 ? 1.123 6.973 -6.770 1.00 89.12 97 GLU A N 1
ATOM 744 C CA . GLU A 1 97 ? -0.053 6.572 -7.552 1.00 89.12 97 GLU A CA 1
ATOM 745 C C . GLU A 1 97 ? 0.337 6.197 -8.991 1.00 89.12 97 GLU A C 1
ATOM 747 O O . GLU A 1 97 ? -0.006 5.117 -9.480 1.00 89.12 97 GLU A O 1
ATOM 752 N N . ASN A 1 98 ? 1.156 7.035 -9.639 1.00 89.44 98 ASN A N 1
ATOM 753 C CA . ASN A 1 98 ? 1.661 6.792 -10.993 1.00 89.44 98 ASN A CA 1
ATOM 754 C C . ASN A 1 98 ? 2.488 5.497 -11.104 1.00 89.44 98 ASN A C 1
ATOM 756 O O . ASN A 1 98 ? 2.454 4.810 -12.132 1.00 89.44 98 ASN A O 1
ATOM 760 N N . VAL A 1 99 ? 3.284 5.169 -10.081 1.00 91.94 99 VAL A N 1
ATOM 761 C CA . VAL A 1 99 ? 4.041 3.908 -10.032 1.00 91.94 99 VAL A CA 1
ATOM 762 C C . VAL A 1 99 ? 3.100 2.722 -9.817 1.00 91.94 99 VAL A C 1
ATOM 764 O O . VAL A 1 99 ? 3.277 1.690 -10.471 1.00 91.94 99 VAL A O 1
ATOM 767 N N . GLY A 1 100 ? 2.077 2.872 -8.974 1.00 92.25 100 GLY A N 1
ATOM 768 C CA . GLY A 1 100 ? 1.056 1.850 -8.746 1.00 92.25 100 GLY A CA 1
ATOM 769 C C . GLY A 1 100 ? 0.315 1.482 -10.030 1.00 92.25 100 GLY A C 1
ATOM 770 O O . GLY A 1 100 ? 0.259 0.308 -10.409 1.00 92.25 100 GLY A O 1
ATOM 771 N N . ASP A 1 101 ? -0.139 2.489 -10.775 1.00 91.75 101 ASP A N 1
ATOM 772 C CA . ASP A 1 101 ? -0.805 2.319 -12.069 1.00 91.75 101 ASP A CA 1
ATOM 773 C C . ASP A 1 101 ? 0.079 1.616 -13.103 1.00 91.75 101 ASP A C 1
ATOM 775 O O . ASP A 1 101 ? -0.378 0.731 -13.840 1.00 91.75 101 ASP A O 1
ATOM 779 N N . LEU A 1 102 ? 1.368 1.967 -13.143 1.00 92.00 102 LEU A N 1
ATOM 780 C CA . LEU A 1 102 ? 2.344 1.305 -14.003 1.00 92.00 102 LEU A CA 1
ATOM 781 C C . LEU A 1 102 ? 2.463 -0.186 -13.657 1.00 92.00 102 LEU A C 1
ATOM 783 O O . LEU A 1 102 ? 2.396 -1.032 -14.553 1.00 92.00 102 LEU A O 1
ATOM 787 N N . LEU A 1 103 ? 2.617 -0.531 -12.377 1.00 92.81 103 LEU A N 1
ATOM 788 C CA . LEU A 1 103 ? 2.729 -1.925 -11.944 1.00 92.81 103 LEU A CA 1
ATOM 789 C C . LEU A 1 103 ? 1.449 -2.713 -12.238 1.00 92.81 103 LEU A C 1
ATOM 791 O O . LEU A 1 103 ? 1.532 -3.821 -12.770 1.00 92.81 103 LEU A O 1
ATOM 795 N N . LEU A 1 104 ? 0.272 -2.129 -12.000 1.00 92.06 104 LEU A N 1
ATOM 796 C CA . LEU A 1 104 ? -1.019 -2.733 -12.342 1.00 92.06 104 LEU A CA 1
ATOM 797 C C . LEU A 1 104 ? -1.168 -2.972 -13.850 1.00 92.06 104 LEU A C 1
ATOM 799 O O . LEU A 1 104 ? -1.655 -4.023 -14.279 1.00 92.06 104 LEU A O 1
ATOM 803 N N . ALA A 1 105 ? -0.729 -2.027 -14.685 1.00 89.06 105 ALA A N 1
ATOM 804 C CA . ALA A 1 105 ? -0.731 -2.197 -16.134 1.00 89.06 105 ALA A CA 1
ATOM 805 C C . ALA A 1 105 ? 0.191 -3.346 -16.575 1.00 89.06 105 ALA A C 1
ATOM 807 O O . ALA A 1 105 ? -0.181 -4.143 -17.443 1.00 89.06 105 ALA A O 1
ATOM 808 N N . LEU A 1 106 ? 1.368 -3.465 -15.957 1.00 88.75 106 LEU A N 1
ATOM 809 C CA . LEU A 1 106 ? 2.342 -4.518 -16.245 1.00 88.75 106 LEU A CA 1
ATOM 810 C C . LEU A 1 106 ? 1.884 -5.898 -15.754 1.00 88.75 106 LEU A C 1
ATOM 812 O O . LEU A 1 106 ? 2.076 -6.882 -16.480 1.00 88.75 106 LEU A O 1
ATOM 816 N N . ALA A 1 107 ? 1.215 -5.962 -14.599 1.00 89.38 107 ALA A N 1
ATOM 817 C CA . ALA A 1 107 ? 0.689 -7.185 -13.986 1.00 89.38 107 ALA A CA 1
ATOM 818 C C . ALA A 1 107 ? -0.327 -7.921 -14.880 1.00 89.38 107 ALA A C 1
ATOM 820 O O . ALA A 1 107 ? -0.493 -9.133 -14.781 1.00 89.38 107 ALA A O 1
ATOM 821 N N . LYS A 1 108 ? -0.952 -7.224 -15.842 1.00 87.31 108 LYS A N 1
ATOM 822 C CA . LYS A 1 108 ? -1.832 -7.842 -16.856 1.00 87.31 108 LYS A CA 1
ATOM 823 C C . LYS A 1 108 ? -1.103 -8.811 -17.792 1.00 87.31 108 LYS A C 1
ATOM 825 O O . LYS A 1 108 ? -1.750 -9.577 -18.502 1.00 87.31 108 LYS A O 1
ATOM 830 N N . SER A 1 109 ? 0.225 -8.730 -17.864 1.00 84.19 109 SER A N 1
ATOM 831 C CA . SER A 1 109 ? 1.043 -9.506 -18.806 1.00 84.19 109 SER A CA 1
ATOM 832 C C . SER A 1 109 ? 2.285 -10.154 -18.194 1.00 84.19 109 SER A C 1
ATOM 834 O O . SER A 1 109 ? 2.909 -10.973 -18.865 1.00 84.19 109 SER A O 1
ATOM 836 N N . HIS A 1 110 ? 2.626 -9.830 -16.946 1.00 85.94 110 HIS A N 1
ATOM 837 C CA . HIS A 1 110 ? 3.790 -10.363 -16.243 1.00 85.94 110 HIS A CA 1
ATOM 838 C C . HIS A 1 110 ? 3.423 -10.717 -14.802 1.00 85.94 110 HIS A C 1
ATOM 840 O O . HIS A 1 110 ? 2.560 -10.074 -14.210 1.00 85.94 110 HIS A O 1
ATOM 846 N N . SER A 1 111 ? 4.115 -11.700 -14.223 1.00 91.06 111 SER A N 1
ATOM 847 C CA . SER A 1 111 ? 4.030 -11.939 -12.778 1.00 91.06 111 SER A CA 1
ATOM 848 C C . SER A 1 111 ? 4.902 -10.914 -12.058 1.00 91.06 111 SER A C 1
ATOM 850 O O . SER A 1 111 ? 6.058 -10.725 -12.440 1.00 91.06 111 SER A O 1
ATOM 852 N N . ILE A 1 112 ? 4.368 -10.249 -11.034 1.00 92.19 112 ILE A N 1
ATOM 853 C CA . ILE A 1 112 ? 5.079 -9.216 -10.275 1.00 92.19 112 ILE A CA 1
ATOM 854 C C . ILE A 1 112 ? 4.986 -9.551 -8.789 1.00 92.19 112 ILE A C 1
ATOM 856 O O . ILE A 1 112 ? 3.898 -9.808 -8.283 1.00 92.19 112 ILE A O 1
ATOM 860 N N . ILE A 1 113 ? 6.126 -9.542 -8.103 1.00 93.50 113 ILE A N 1
ATOM 861 C CA . ILE A 1 113 ? 6.215 -9.559 -6.643 1.00 93.50 113 ILE A CA 1
ATOM 862 C C . ILE A 1 113 ? 6.766 -8.207 -6.219 1.00 93.50 113 ILE A C 1
ATOM 864 O O . ILE A 1 113 ? 7.817 -7.781 -6.706 1.00 93.50 113 ILE A O 1
ATOM 868 N N . VAL A 1 114 ? 6.048 -7.558 -5.313 1.00 93.19 114 VAL A N 1
ATOM 869 C CA . VAL A 1 114 ? 6.426 -6.268 -4.750 1.00 93.19 114 VAL A CA 1
ATOM 870 C C . VAL A 1 114 ? 6.696 -6.447 -3.264 1.00 93.19 114 VAL A C 1
ATOM 872 O O . VAL A 1 114 ? 5.910 -7.085 -2.565 1.00 93.19 114 VAL A O 1
ATOM 875 N N . ILE A 1 115 ? 7.826 -5.918 -2.809 1.00 92.19 115 ILE A N 1
ATOM 876 C CA . ILE A 1 115 ? 8.190 -5.836 -1.398 1.00 92.19 115 ILE A CA 1
ATOM 877 C C . ILE A 1 115 ? 8.025 -4.378 -1.001 1.00 92.19 115 ILE A C 1
ATOM 879 O O . ILE A 1 115 ? 8.698 -3.521 -1.565 1.00 92.19 115 ILE A O 1
ATOM 883 N N . GLU A 1 116 ? 7.116 -4.111 -0.070 1.00 88.44 116 GLU A N 1
ATOM 884 C CA . GLU A 1 116 ? 6.801 -2.758 0.376 1.00 88.44 116 GLU A CA 1
ATOM 885 C C . GLU A 1 116 ? 6.430 -2.715 1.851 1.00 88.44 116 GLU A C 1
ATOM 887 O O . GLU A 1 116 ? 5.936 -3.696 2.417 1.00 88.44 116 GLU A O 1
ATOM 892 N N . HIS A 1 117 ? 6.662 -1.552 2.450 1.00 83.31 117 HIS A N 1
ATOM 893 C CA . HIS A 1 117 ? 6.238 -1.235 3.811 1.00 83.31 117 HIS A CA 1
ATOM 894 C C . HIS A 1 117 ? 5.170 -0.132 3.849 1.00 83.31 117 HIS A C 1
ATOM 896 O O . HIS A 1 117 ? 4.546 0.066 4.893 1.00 83.31 117 HIS A O 1
ATOM 902 N N . ASP A 1 118 ? 4.921 0.547 2.726 1.00 82.06 118 ASP A N 1
ATOM 903 C CA . ASP A 1 118 ? 3.810 1.483 2.579 1.00 82.06 118 ASP A CA 1
ATOM 904 C C . ASP A 1 118 ? 2.479 0.726 2.398 1.00 82.06 118 ASP A C 1
ATOM 906 O O . ASP A 1 118 ? 2.245 0.049 1.394 1.00 82.06 118 ASP A O 1
ATOM 910 N N . MET A 1 119 ? 1.595 0.809 3.396 1.00 76.31 119 MET A N 1
ATOM 911 C CA . MET A 1 119 ? 0.329 0.065 3.399 1.00 76.31 119 MET A CA 1
ATOM 912 C C . MET A 1 119 ? -0.722 0.644 2.447 1.00 76.31 119 MET A C 1
ATOM 914 O O . MET A 1 119 ? -1.612 -0.091 2.013 1.00 76.31 119 MET A O 1
ATOM 918 N N . GLU A 1 120 ? -0.644 1.934 2.129 1.00 75.81 120 GLU A N 1
ATOM 919 C CA . GLU A 1 120 ? -1.575 2.590 1.212 1.00 75.81 120 GLU A CA 1
ATOM 920 C C . GLU A 1 120 ? -1.289 2.151 -0.223 1.00 75.81 120 GLU A C 1
ATOM 922 O O . GLU A 1 120 ? -2.188 1.697 -0.937 1.00 75.81 120 GLU A O 1
ATOM 927 N N . PHE A 1 121 ? -0.013 2.134 -0.594 1.00 84.50 121 PHE A N 1
ATOM 928 C CA . PHE A 1 121 ? 0.429 1.596 -1.867 1.00 84.50 121 PHE A CA 1
ATOM 929 C C . PHE A 1 121 ? 0.150 0.094 -1.997 1.00 84.50 121 PHE A C 1
ATOM 931 O O . PHE A 1 121 ? -0.389 -0.347 -3.015 1.00 84.50 121 PHE A O 1
ATOM 938 N N . VAL A 1 122 ? 0.444 -0.711 -0.964 1.00 86.44 122 VAL A N 1
ATOM 939 C CA . VAL A 1 122 ? 0.122 -2.152 -0.973 1.00 86.44 122 VAL A CA 1
ATOM 940 C C . VAL A 1 122 ? -1.375 -2.367 -1.202 1.00 86.44 122 VAL A C 1
ATOM 942 O O . VAL A 1 122 ? -1.743 -3.205 -2.024 1.00 86.44 122 VAL A O 1
ATOM 945 N N . ARG A 1 123 ? -2.242 -1.583 -0.548 1.00 82.12 123 ARG A N 1
ATOM 946 C CA . ARG A 1 123 ? -3.697 -1.645 -0.757 1.00 82.12 123 ARG A CA 1
ATOM 947 C C . ARG A 1 123 ? -4.088 -1.323 -2.203 1.00 82.12 123 ARG A C 1
ATOM 949 O O . ARG A 1 123 ? -4.985 -1.973 -2.731 1.00 82.12 123 ARG A O 1
ATOM 956 N N . GLN A 1 124 ? -3.424 -0.363 -2.847 1.00 83.12 124 GLN A N 1
ATOM 957 C CA . GLN A 1 124 ? -3.710 0.022 -4.234 1.00 83.12 124 GLN A CA 1
ATOM 958 C C . GLN A 1 124 ? -3.427 -1.116 -5.230 1.00 83.12 124 GLN A C 1
ATOM 960 O O . GLN A 1 124 ? -4.187 -1.301 -6.182 1.00 83.12 124 GLN A O 1
ATOM 965 N N . ILE A 1 125 ? -2.333 -1.865 -5.045 1.00 87.31 125 ILE A N 1
ATOM 966 C CA . ILE A 1 125 ? -1.826 -2.778 -6.085 1.00 87.31 125 ILE A CA 1
ATOM 967 C C . ILE A 1 125 ? -1.982 -4.271 -5.778 1.00 87.31 125 ILE A C 1
ATOM 969 O O . ILE A 1 125 ? -1.932 -5.093 -6.700 1.00 87.31 125 ILE A O 1
ATOM 973 N N . ALA A 1 126 ? -2.104 -4.654 -4.506 1.00 81.69 126 ALA A N 1
ATOM 974 C CA . ALA A 1 126 ? -1.975 -6.047 -4.106 1.00 81.69 126 ALA A CA 1
ATOM 975 C C . ALA A 1 126 ? -3.305 -6.800 -4.210 1.00 81.69 126 ALA A C 1
ATOM 977 O O . ALA A 1 126 ? -4.292 -6.482 -3.556 1.00 81.69 126 ALA A O 1
ATOM 978 N N . SER A 1 127 ? -3.296 -7.883 -4.986 1.00 82.19 127 SER A N 1
ATOM 979 C CA . SER A 1 127 ? -4.371 -8.886 -4.966 1.00 82.19 127 SER A CA 1
ATOM 980 C C . SER A 1 127 ? -4.210 -9.890 -3.822 1.00 82.19 127 SER A C 1
ATOM 982 O O . SER A 1 127 ? -5.192 -10.443 -3.330 1.00 82.19 127 SER A O 1
ATOM 984 N N . GLN A 1 128 ? -2.969 -10.122 -3.401 1.00 90.06 128 GLN A N 1
ATOM 985 C CA . GLN A 1 128 ? -2.596 -11.033 -2.333 1.00 90.06 128 GLN A CA 1
ATOM 986 C C . GLN A 1 128 ? -1.398 -10.444 -1.586 1.00 90.06 128 GLN A C 1
ATOM 988 O O . GLN A 1 128 ? -0.455 -9.955 -2.208 1.00 90.06 128 GLN A O 1
ATOM 993 N N . VAL A 1 129 ? -1.450 -10.484 -0.259 1.00 91.56 129 VAL A N 1
ATOM 994 C CA . VAL A 1 129 ? -0.455 -9.912 0.647 1.00 91.56 129 VAL A CA 1
ATOM 995 C C . VAL A 1 129 ? 0.097 -11.023 1.529 1.00 91.56 129 VAL A C 1
ATOM 997 O O . VAL A 1 129 ? -0.663 -11.775 2.141 1.00 91.56 129 VAL A O 1
ATOM 1000 N N . THR A 1 130 ? 1.422 -11.103 1.623 1.00 91.56 130 THR A N 1
ATOM 1001 C CA . THR A 1 130 ? 2.131 -12.040 2.501 1.00 91.56 130 THR A CA 1
ATOM 1002 C C . THR A 1 130 ? 2.955 -11.251 3.504 1.00 91.56 130 THR A C 1
ATOM 1004 O O . THR A 1 130 ? 3.843 -10.494 3.119 1.00 91.56 130 THR A O 1
ATOM 1007 N N . VAL A 1 131 ? 2.698 -11.454 4.796 1.00 89.31 131 VAL A N 1
ATOM 1008 C CA . VAL A 1 131 ? 3.467 -10.816 5.871 1.00 89.31 131 VAL A CA 1
ATOM 1009 C C . VAL A 1 131 ? 4.547 -11.765 6.356 1.00 89.31 131 VAL A C 1
ATOM 1011 O O . VAL A 1 131 ? 4.282 -12.922 6.689 1.00 89.31 131 VAL A O 1
ATOM 1014 N N . LEU A 1 132 ? 5.774 -11.261 6.428 1.00 89.31 132 LEU A N 1
ATOM 1015 C CA . LEU A 1 132 ? 6.939 -11.980 6.931 1.00 89.31 132 LEU A CA 1
ATOM 1016 C C . LEU A 1 132 ? 7.334 -11.422 8.304 1.00 89.31 132 LEU A C 1
ATOM 1018 O O . LEU A 1 132 ? 7.463 -10.213 8.474 1.00 89.31 132 LEU A O 1
ATOM 1022 N N . HIS A 1 133 ? 7.583 -12.301 9.274 1.00 86.06 133 HIS A N 1
ATOM 1023 C CA . HIS A 1 133 ? 8.129 -11.939 10.583 1.00 86.06 133 HIS A CA 1
ATOM 1024 C C . HIS A 1 133 ? 9.254 -12.903 10.969 1.00 86.06 133 HIS A C 1
ATOM 1026 O O . HIS A 1 133 ? 9.090 -14.120 10.896 1.00 86.06 133 HIS A O 1
ATOM 1032 N N . GLN A 1 134 ? 10.417 -12.365 11.359 1.00 86.88 134 GLN A N 1
ATOM 1033 C CA . GLN A 1 134 ? 11.604 -13.146 11.754 1.00 86.88 134 GLN A CA 1
ATOM 1034 C C . GLN A 1 134 ? 11.979 -14.259 10.751 1.00 86.88 134 GLN A C 1
ATOM 1036 O O . GLN A 1 134 ? 12.349 -15.372 11.124 1.00 86.88 134 GLN A O 1
ATOM 1041 N N . GLY A 1 135 ? 11.869 -13.961 9.453 1.00 87.31 135 GLY A N 1
ATOM 1042 C CA . GLY A 1 135 ? 12.215 -14.894 8.375 1.00 87.31 135 GLY A CA 1
ATOM 1043 C C . GLY A 1 135 ? 11.199 -16.013 8.128 1.00 87.31 135 GLY A C 1
ATOM 1044 O O . GLY A 1 135 ? 11.491 -16.922 7.357 1.00 87.31 135 GLY A O 1
ATOM 1045 N N . SER A 1 136 ? 10.021 -15.961 8.755 1.00 88.06 136 SER A N 1
ATOM 1046 C CA . SER A 1 136 ? 8.923 -16.909 8.535 1.00 88.06 136 SER A CA 1
ATOM 1047 C C . SER A 1 136 ? 7.669 -16.189 8.047 1.00 88.06 136 SER A C 1
ATOM 1049 O O . SER A 1 136 ? 7.444 -15.026 8.383 1.00 88.06 136 SER A O 1
ATOM 1051 N N . VAL A 1 137 ? 6.838 -16.879 7.263 1.00 91.81 137 VAL A N 1
ATOM 1052 C CA . VAL A 1 137 ? 5.520 -16.362 6.868 1.00 91.81 137 VAL A CA 1
ATOM 1053 C C . VAL A 1 137 ? 4.628 -16.312 8.105 1.00 91.81 137 VAL A C 1
ATOM 1055 O O . VAL A 1 137 ? 4.400 -17.333 8.754 1.00 91.81 137 VAL A O 1
ATOM 1058 N N . LEU A 1 138 ? 4.142 -15.117 8.431 1.00 89.25 138 LEU A N 1
ATOM 1059 C CA . LEU A 1 138 ? 3.226 -14.876 9.537 1.00 89.25 138 LEU A CA 1
ATOM 1060 C C . LEU A 1 138 ? 1.787 -15.187 9.111 1.00 89.25 138 LEU A C 1
ATOM 1062 O O . LEU A 1 138 ? 1.098 -15.992 9.746 1.00 89.25 138 LEU A O 1
ATOM 1066 N N . CYS A 1 139 ? 1.359 -14.576 8.009 1.00 89.19 139 CYS A N 1
ATOM 1067 C CA . CYS A 1 139 ? 0.058 -14.777 7.387 1.00 89.19 139 CYS A CA 1
ATOM 1068 C C . CYS A 1 139 ? 0.107 -14.416 5.897 1.00 89.19 139 CYS A C 1
ATOM 1070 O O . CYS A 1 139 ? 1.014 -13.723 5.435 1.00 89.19 139 CYS A O 1
ATOM 1072 N N . GLU A 1 140 ? -0.901 -14.875 5.167 1.00 92.25 140 GLU A N 1
ATOM 1073 C CA . GLU A 1 140 ? -1.098 -14.615 3.745 1.00 92.25 140 GLU A CA 1
ATOM 1074 C C . GLU A 1 140 ? -2.602 -14.495 3.484 1.00 92.25 140 GLU A C 1
ATOM 1076 O O . GLU A 1 140 ? -3.380 -15.291 4.015 1.00 92.25 140 GLU A O 1
ATOM 1081 N N . GLY A 1 141 ? -3.018 -13.497 2.707 1.00 88.81 141 GLY A N 1
ATOM 1082 C CA . GLY A 1 141 ? -4.433 -13.234 2.446 1.00 88.81 141 GLY A CA 1
ATOM 1083 C C . GLY A 1 141 ? -4.659 -11.962 1.639 1.00 88.81 141 GLY A C 1
ATOM 1084 O O . GLY A 1 141 ? -3.721 -11.397 1.078 1.00 88.81 141 GLY A O 1
ATOM 1085 N N . THR A 1 142 ? -5.906 -11.502 1.573 1.00 86.88 142 THR A N 1
ATOM 1086 C CA . THR A 1 142 ? -6.202 -10.146 1.085 1.00 86.88 142 THR A CA 1
ATOM 1087 C C . THR A 1 142 ? -5.641 -9.107 2.053 1.00 86.88 142 THR A C 1
ATOM 1089 O O . THR A 1 142 ? -5.357 -9.422 3.214 1.00 86.88 142 THR A O 1
ATOM 1092 N N . MET A 1 143 ? -5.511 -7.856 1.601 1.00 82.31 143 MET A N 1
ATOM 1093 C CA . MET A 1 143 ? -5.104 -6.759 2.482 1.00 82.31 143 MET A CA 1
ATOM 1094 C C . MET A 1 143 ? -5.989 -6.699 3.738 1.00 82.31 143 MET A C 1
ATOM 1096 O O . MET A 1 143 ? -5.476 -6.554 4.847 1.00 82.31 143 MET A O 1
ATOM 1100 N N . ASP A 1 144 ? -7.295 -6.936 3.590 1.00 75.44 144 ASP A N 1
ATOM 1101 C CA . ASP A 1 144 ? -8.249 -6.876 4.699 1.00 75.44 144 ASP A CA 1
ATOM 1102 C C . ASP A 1 144 ? -8.119 -8.028 5.687 1.00 75.44 144 ASP A C 1
ATOM 1104 O O . ASP A 1 144 ? -8.247 -7.836 6.895 1.00 75.44 144 ASP A O 1
ATOM 1108 N N . GLN A 1 145 ? -7.797 -9.223 5.203 1.00 79.38 145 GLN A N 1
ATOM 1109 C CA . GLN A 1 145 ? -7.503 -10.357 6.074 1.00 79.38 145 GLN A CA 1
ATOM 1110 C C . GLN A 1 145 ? -6.211 -10.124 6.855 1.00 79.38 145 GLN A C 1
ATOM 1112 O O . GLN A 1 145 ? -6.162 -10.363 8.060 1.00 79.38 145 GLN A O 1
ATOM 1117 N N . VAL A 1 146 ? -5.176 -9.623 6.178 1.00 82.25 146 VAL A N 1
ATOM 1118 C CA . VAL A 1 146 ? -3.859 -9.375 6.768 1.00 82.25 146 VAL A CA 1
ATOM 1119 C C . VAL A 1 146 ? -3.917 -8.272 7.824 1.00 82.25 146 VAL A C 1
ATOM 1121 O O . VAL A 1 146 ? -3.424 -8.461 8.932 1.00 82.25 146 VAL A O 1
ATOM 1124 N N . GLN A 1 147 ? -4.561 -7.142 7.529 1.00 74.12 147 GLN A N 1
ATOM 1125 C CA . GLN A 1 147 ? -4.658 -6.020 8.470 1.00 74.12 147 GLN A CA 1
ATOM 1126 C C . GLN A 1 147 ? -5.515 -6.330 9.705 1.00 74.12 147 GLN A C 1
ATOM 1128 O O . GLN A 1 147 ? -5.439 -5.600 10.692 1.00 74.12 147 GLN A O 1
ATOM 1133 N N . ASN A 1 148 ? -6.395 -7.331 9.629 1.00 72.75 148 ASN A N 1
ATOM 1134 C CA . ASN A 1 148 ? -7.239 -7.764 10.741 1.00 72.75 148 ASN A CA 1
ATOM 1135 C C . ASN A 1 148 ? -6.637 -8.956 11.496 1.00 72.75 148 ASN A C 1
ATOM 1137 O O . ASN A 1 148 ? -7.185 -9.355 12.524 1.00 72.75 148 ASN A O 1
ATOM 1141 N N . ASP A 1 149 ? -5.518 -9.517 11.028 1.00 75.44 149 ASP A N 1
ATOM 1142 C CA . ASP A 1 149 ? -4.842 -10.606 11.721 1.00 75.44 149 ASP A CA 1
ATOM 1143 C C . ASP A 1 149 ? -4.209 -10.073 13.022 1.00 75.44 149 ASP A C 1
ATOM 1145 O O . ASP A 1 149 ? -3.291 -9.245 12.973 1.00 75.44 149 ASP A O 1
ATOM 1149 N N . PRO A 1 150 ? -4.638 -10.556 14.205 1.00 75.25 150 PRO A N 1
ATOM 1150 C CA . PRO A 1 150 ? -4.105 -10.085 15.481 1.00 75.25 150 PRO A CA 1
ATOM 1151 C C . PRO A 1 150 ? -2.586 -10.244 15.597 1.00 75.25 150 PRO A C 1
ATOM 1153 O O . PRO A 1 150 ? -1.940 -9.460 16.289 1.00 75.25 150 PRO A O 1
ATOM 1156 N N . ARG A 1 151 ? -2.006 -11.236 14.907 1.00 78.81 151 ARG A N 1
ATOM 1157 C CA . ARG A 1 151 ? -0.561 -11.490 14.908 1.00 78.81 151 ARG A CA 1
ATOM 1158 C C . ARG A 1 151 ? 0.192 -10.414 14.133 1.00 78.81 151 ARG A C 1
ATOM 1160 O O . ARG A 1 151 ? 1.292 -10.049 14.531 1.00 78.81 151 ARG A O 1
ATOM 1167 N N . VAL A 1 152 ? -0.385 -9.909 13.040 1.00 78.44 152 VAL A N 1
ATOM 1168 C CA . VAL A 1 152 ? 0.195 -8.812 12.244 1.00 78.44 152 VAL A CA 1
ATOM 1169 C C . VAL A 1 152 ? 0.192 -7.529 13.059 1.00 78.44 152 VAL A C 1
ATOM 1171 O O . VAL A 1 152 ? 1.216 -6.856 13.143 1.00 78.44 152 VAL A O 1
ATOM 1174 N N . ILE A 1 153 ? -0.931 -7.240 13.717 1.00 72.88 153 ILE A N 1
ATOM 1175 C CA . ILE A 1 153 ? -1.080 -6.081 14.600 1.00 72.88 153 ILE A CA 1
ATOM 1176 C C . ILE A 1 153 ? -0.050 -6.139 15.738 1.00 72.88 153 ILE A C 1
ATOM 1178 O O . ILE A 1 153 ? 0.682 -5.179 15.957 1.00 72.88 153 ILE A O 1
ATOM 1182 N N . GLU A 1 154 ? 0.062 -7.277 16.427 1.00 72.88 154 GLU A N 1
ATOM 1183 C CA . GLU A 1 154 ? 1.037 -7.472 17.510 1.00 72.88 154 GLU A CA 1
ATOM 1184 C C . GLU A 1 154 ? 2.485 -7.266 17.040 1.00 72.88 154 GLU A C 1
ATOM 1186 O O . GLU A 1 154 ? 3.269 -6.595 17.712 1.00 72.88 154 GLU A O 1
ATOM 1191 N N . VAL A 1 155 ? 2.837 -7.801 15.867 1.00 74.12 155 VAL A N 1
ATOM 1192 C CA . VAL A 1 155 ? 4.166 -7.626 15.268 1.00 74.12 155 VAL A CA 1
ATOM 1193 C C . VAL A 1 155 ? 4.445 -6.166 14.916 1.00 74.12 155 VAL A C 1
ATOM 1195 O O . VAL A 1 155 ? 5.559 -5.701 15.149 1.00 74.12 155 VAL A O 1
ATOM 1198 N N . TYR A 1 156 ? 3.457 -5.453 14.376 1.00 67.19 156 TYR A N 1
ATOM 1199 C CA . TYR A 1 156 ? 3.596 -4.047 14.004 1.00 67.19 156 TYR A CA 1
ATOM 1200 C C . TYR A 1 156 ? 3.793 -3.149 15.234 1.00 67.19 156 TYR A C 1
ATOM 1202 O O . TYR A 1 156 ? 4.635 -2.255 15.224 1.00 67.19 156 TYR A O 1
ATOM 1210 N N . LEU A 1 157 ? 3.066 -3.418 16.322 1.00 61.97 157 LEU A N 1
ATOM 1211 C CA . LEU A 1 157 ? 3.168 -2.655 17.572 1.00 61.97 157 LEU A CA 1
ATOM 1212 C C . LEU A 1 157 ? 4.349 -3.061 18.460 1.00 61.97 157 LEU A C 1
ATOM 1214 O O . LEU A 1 157 ? 4.707 -2.330 19.382 1.00 61.97 157 LEU A O 1
ATOM 1218 N N . GLY A 1 158 ? 4.899 -4.258 18.254 1.00 61.06 158 GLY A N 1
ATOM 1219 C CA . GLY A 1 158 ? 5.904 -4.860 19.131 1.00 61.06 158 GLY A CA 1
ATOM 1220 C C . GLY A 1 158 ? 5.361 -5.359 20.477 1.00 61.06 158 GLY A C 1
ATOM 1221 O O . GLY A 1 158 ? 6.144 -5.800 21.319 1.00 61.06 158 GLY A O 1
ATOM 1222 N N . GLN A 1 159 ? 4.044 -5.308 20.694 1.00 66.31 159 GLN A N 1
ATOM 1223 C CA . GLN A 1 159 ? 3.381 -5.802 21.898 1.00 66.31 159 GLN A CA 1
ATOM 1224 C C . GLN A 1 159 ? 1.954 -6.263 21.604 1.00 66.31 159 GLN A C 1
ATOM 1226 O O . GLN A 1 159 ? 1.320 -5.820 20.645 1.00 66.31 159 GLN A O 1
ATOM 1231 N N . LYS A 1 160 ? 1.434 -7.149 22.459 1.00 67.69 160 LYS A N 1
ATOM 1232 C CA . LYS A 1 160 ? 0.061 -7.636 22.343 1.00 67.69 160 LYS A CA 1
ATOM 1233 C C . LYS A 1 160 ? -0.928 -6.488 22.605 1.00 67.69 160 LYS A C 1
ATOM 1235 O O . LYS A 1 160 ? -0.782 -5.830 23.636 1.00 67.69 160 LYS A O 1
ATOM 1240 N N . PRO A 1 161 ? -1.942 -6.284 21.742 1.00 67.19 161 PRO A N 1
ATOM 1241 C CA . PRO A 1 161 ? -2.975 -5.274 21.954 1.00 67.19 161 PRO A CA 1
ATOM 1242 C C . PRO A 1 161 ? -3.626 -5.402 23.332 1.00 67.19 161 PRO A C 1
ATOM 1244 O O . PRO A 1 161 ? -3.994 -6.507 23.742 1.00 67.19 161 PRO A O 1
ATOM 1247 N N . SER A 1 162 ? -3.822 -4.278 24.022 1.00 72.81 162 SER A N 1
ATOM 1248 C CA . SER A 1 162 ? -4.589 -4.236 25.277 1.00 72.81 162 SER A CA 1
ATOM 1249 C C . SER A 1 162 ? -6.112 -4.318 25.072 1.00 72.81 162 SER A C 1
ATOM 1251 O O . SER A 1 162 ? -6.849 -4.475 26.047 1.00 72.81 162 SER A O 1
ATOM 1253 N N . ILE A 1 163 ? -6.575 -4.263 23.815 1.00 77.44 163 ILE A N 1
ATOM 1254 C CA . ILE A 1 163 ? -7.982 -4.366 23.395 1.00 77.44 163 ILE A CA 1
ATOM 1255 C C . ILE A 1 163 ? -8.253 -5.628 22.571 1.00 77.44 163 ILE A C 1
ATOM 1257 O O . ILE A 1 163 ? -7.357 -6.202 21.950 1.00 77.44 163 ILE A O 1
ATOM 1261 N N . THR A 1 164 ? -9.507 -6.077 22.567 1.00 81.62 164 THR A N 1
ATOM 1262 C CA . THR A 1 164 ? -9.952 -7.244 21.793 1.00 81.62 164 THR A CA 1
ATOM 1263 C C . THR A 1 164 ? -10.040 -6.938 20.294 1.00 81.62 164 THR A C 1
ATOM 1265 O O . THR A 1 164 ? -10.081 -5.780 19.881 1.00 81.62 164 THR A O 1
ATOM 1268 N N . ALA A 1 165 ? -10.118 -7.981 19.460 1.00 72.75 165 ALA A N 1
ATOM 1269 C CA . ALA A 1 165 ? -10.312 -7.820 18.016 1.00 72.75 165 ALA A CA 1
ATOM 1270 C C . ALA A 1 165 ? -11.606 -7.052 17.680 1.00 72.75 165 ALA A C 1
ATOM 1272 O O . ALA A 1 165 ? -11.599 -6.203 16.796 1.00 72.75 165 ALA A O 1
ATOM 1273 N N . GLU A 1 166 ? -12.690 -7.278 18.427 1.00 75.31 166 GLU A N 1
ATOM 1274 C CA . GLU A 1 166 ? -13.955 -6.553 18.231 1.00 75.31 166 GLU A CA 1
ATOM 1275 C C . GLU A 1 166 ? -13.844 -5.072 18.615 1.00 75.31 166 GLU A C 1
ATOM 1277 O O . GLU A 1 166 ? -14.293 -4.194 17.883 1.00 75.31 166 GLU A O 1
ATOM 1282 N N . GLN A 1 167 ? -13.160 -4.765 19.720 1.00 81.06 167 GLN A N 1
ATOM 1283 C CA . GLN A 1 167 ? -12.868 -3.383 20.113 1.00 81.06 167 GLN A CA 1
ATOM 1284 C C . GLN A 1 167 ? -11.983 -2.671 19.077 1.00 81.06 167 GLN A C 1
ATOM 1286 O O . GLN A 1 167 ? -12.211 -1.503 18.763 1.00 81.06 167 GLN A O 1
ATOM 1291 N N . MET A 1 168 ? -11.012 -3.386 18.498 1.00 76.88 168 MET A N 1
ATOM 1292 C CA . MET A 1 168 ? -10.178 -2.885 17.404 1.00 76.88 168 MET A CA 1
ATOM 1293 C C . MET A 1 168 ? -11.007 -2.562 16.158 1.00 76.88 168 MET A C 1
ATOM 1295 O O . MET A 1 168 ? -10.809 -1.516 15.544 1.00 76.88 168 MET A O 1
ATOM 1299 N N . LYS A 1 169 ? -11.966 -3.419 15.790 1.00 74.88 169 LYS A N 1
ATOM 1300 C CA . LYS A 1 169 ? -12.884 -3.142 14.676 1.00 74.88 169 LYS A CA 1
ATOM 1301 C C . LYS A 1 169 ? -13.685 -1.864 14.922 1.00 74.88 169 LYS A C 1
ATOM 1303 O O . LYS A 1 169 ? -13.729 -1.011 14.041 1.00 74.88 169 LYS A O 1
ATOM 1308 N N . MET A 1 170 ? -14.258 -1.689 16.118 1.00 78.88 170 MET A N 1
ATOM 1309 C CA . MET A 1 170 ? -14.998 -0.464 16.468 1.00 78.88 170 MET A CA 1
ATOM 1310 C C . MET A 1 170 ? -14.130 0.785 16.343 1.00 78.88 170 MET A C 1
ATOM 1312 O O . MET A 1 170 ? -14.578 1.772 15.761 1.00 78.88 170 MET A O 1
ATOM 1316 N N . LEU A 1 171 ? -12.894 0.727 16.856 1.00 78.81 171 LEU A N 1
ATOM 1317 C CA . LEU A 1 171 ? -11.924 1.807 16.705 1.00 78.81 171 LEU A CA 1
ATOM 1318 C C . LEU A 1 171 ? -11.753 2.153 15.231 1.00 78.81 171 LEU A C 1
ATOM 1320 O O . LEU A 1 171 ? -12.030 3.279 14.847 1.00 78.81 171 LEU A O 1
ATOM 1324 N N . ARG A 1 172 ? -11.398 1.173 14.396 1.00 73.81 172 ARG A N 1
ATOM 1325 C CA . ARG A 1 172 ? -11.147 1.387 12.965 1.00 73.81 172 ARG A CA 1
ATOM 1326 C C . ARG A 1 172 ? -12.351 1.961 12.225 1.00 73.81 172 ARG A C 1
ATOM 1328 O O . ARG A 1 172 ? -12.158 2.819 11.375 1.00 73.81 172 ARG A O 1
ATOM 1335 N N . ILE A 1 173 ? -13.571 1.532 12.548 1.00 76.44 173 ILE A N 1
ATOM 1336 C CA . ILE A 1 173 ? -14.800 2.058 11.930 1.00 76.44 173 ILE A CA 1
ATOM 1337 C C . ILE A 1 173 ? -14.985 3.537 12.258 1.00 76.44 173 ILE A C 1
ATOM 1339 O O . ILE A 1 173 ? -15.231 4.344 11.361 1.00 76.44 173 ILE A O 1
ATOM 1343 N N . VAL A 1 174 ? -14.853 3.896 13.536 1.00 77.69 174 VAL A N 1
ATOM 1344 C CA . VAL A 1 174 ? -14.992 5.287 13.978 1.00 77.69 174 VAL A CA 1
ATOM 1345 C C . VAL A 1 174 ? -13.849 6.142 13.425 1.00 77.69 174 VAL A C 1
ATOM 1347 O O . VAL A 1 174 ? -14.115 7.224 12.907 1.00 77.69 174 VAL A O 1
ATOM 1350 N N . SER A 1 175 ? -12.610 5.637 13.445 1.00 73.75 175 SER A N 1
ATOM 1351 C CA . SER A 1 175 ? -11.437 6.311 12.878 1.00 73.75 175 SER A CA 1
ATOM 1352 C C . SER A 1 175 ? -11.598 6.581 11.389 1.00 73.75 175 SER A C 1
ATOM 1354 O O . SER A 1 175 ? -11.389 7.701 10.941 1.00 73.75 175 SER A O 1
ATOM 1356 N N . ALA A 1 176 ? -11.991 5.565 10.621 1.00 71.50 176 ALA A N 1
ATOM 1357 C CA . ALA A 1 176 ? -12.155 5.684 9.182 1.00 71.50 176 ALA A CA 1
ATOM 1358 C C . ALA A 1 176 ? -13.261 6.695 8.838 1.00 71.50 176 ALA A C 1
ATOM 1360 O O . ALA A 1 176 ? -13.124 7.455 7.885 1.00 71.50 176 ALA A O 1
ATOM 1361 N N . MET A 1 177 ? -14.341 6.740 9.631 1.00 77.06 177 MET A N 1
ATOM 1362 C CA . MET A 1 177 ? -15.423 7.711 9.452 1.00 77.06 177 MET A CA 1
ATOM 1363 C C . MET A 1 177 ? -14.963 9.138 9.754 1.00 77.06 177 MET A C 1
ATOM 1365 O O . MET A 1 177 ? -15.266 10.046 8.981 1.00 77.06 177 MET A O 1
ATOM 1369 N N . ALA A 1 178 ? -14.199 9.336 10.825 1.00 72.94 178 ALA A N 1
ATOM 1370 C CA . ALA A 1 178 ? -13.603 10.632 11.127 1.00 72.94 178 ALA A CA 1
ATOM 1371 C C . ALA A 1 178 ? -12.571 11.063 10.062 1.00 72.94 178 ALA A C 1
ATOM 1373 O O . ALA A 1 178 ? -12.482 12.240 9.751 1.00 72.94 178 ALA A O 1
ATOM 1374 N N . TRP A 1 179 ? -11.875 10.119 9.418 1.00 70.81 179 TRP A N 1
ATOM 1375 C CA . TRP A 1 179 ? -10.932 10.379 8.316 1.00 70.81 179 TRP A CA 1
ATOM 1376 C C . TRP A 1 179 ? -11.602 10.617 6.945 1.00 70.81 179 TRP A C 1
ATOM 1378 O O . TRP A 1 179 ? -10.929 10.669 5.918 1.00 70.81 179 TRP A O 1
ATOM 1388 N N . SER A 1 180 ? -12.931 10.724 6.874 1.00 68.75 180 SER A N 1
ATOM 1389 C CA . SER A 1 180 ? -13.671 10.723 5.597 1.00 68.75 180 SER A CA 1
ATOM 1390 C C . SER A 1 180 ? -13.306 11.837 4.605 1.00 68.75 180 SER A C 1
ATOM 1392 O O . SER A 1 180 ? -13.551 11.692 3.409 1.00 68.75 180 SER A O 1
ATOM 1394 N N . ASP A 1 181 ? -12.711 12.928 5.074 1.00 62.84 181 ASP A N 1
ATOM 1395 C CA . ASP A 1 181 ? -12.248 14.060 4.270 1.00 62.84 181 ASP A CA 1
ATOM 1396 C C . ASP A 1 181 ? -10.723 14.083 4.053 1.00 62.84 181 ASP A C 1
ATOM 1398 O O . ASP A 1 181 ? -10.185 15.052 3.513 1.00 62.84 181 ASP A O 1
ATOM 1402 N N . GLY A 1 182 ? -10.028 13.012 4.448 1.00 62.84 182 GLY A N 1
ATOM 1403 C CA . GLY A 1 182 ? -8.584 12.861 4.307 1.00 62.84 182 GLY A CA 1
ATOM 1404 C C . GLY A 1 182 ? -7.757 13.565 5.385 1.00 62.84 182 GLY A C 1
ATOM 1405 O O . GLY A 1 182 ? -6.532 13.578 5.266 1.00 62.84 182 GLY A O 1
ATOM 1406 N N . ASN A 1 183 ? -8.376 14.154 6.418 1.00 66.00 183 ASN A N 1
ATOM 1407 C CA . ASN A 1 183 ? -7.649 14.783 7.519 1.00 66.00 183 ASN A CA 1
ATOM 1408 C C . ASN A 1 183 ? -8.442 14.758 8.835 1.00 66.00 183 ASN A C 1
ATOM 1410 O O . ASN A 1 183 ? -9.529 15.313 8.908 1.00 66.00 183 ASN A O 1
ATOM 1414 N N . MET A 1 184 ? -7.851 14.229 9.908 1.00 71.88 184 MET A N 1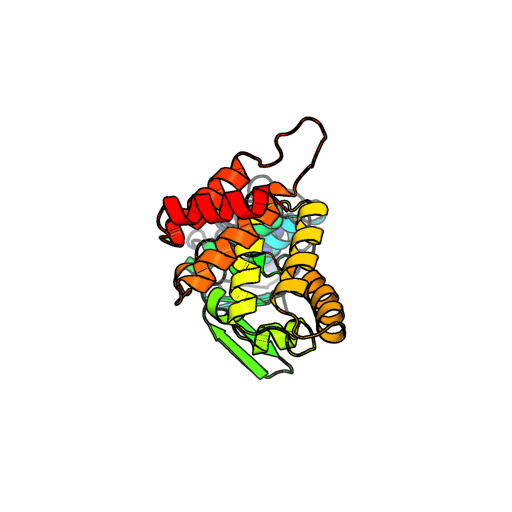
ATOM 1415 C CA . MET A 1 184 ? -8.468 14.234 11.239 1.00 71.88 184 MET A CA 1
ATOM 1416 C C . MET A 1 184 ? -7.941 15.394 12.094 1.00 71.88 184 MET A C 1
ATOM 1418 O O . MET A 1 184 ? -6.729 15.579 12.238 1.00 71.88 184 MET A O 1
ATOM 1422 N N . ALA A 1 185 ? -8.845 16.184 12.671 1.00 73.94 185 ALA A N 1
ATOM 1423 C CA . ALA A 1 185 ? -8.489 17.303 13.536 1.00 73.94 185 ALA A CA 1
ATOM 1424 C C . ALA A 1 185 ? -7.875 16.807 14.864 1.00 73.94 185 ALA A C 1
ATOM 1426 O O . ALA A 1 185 ? -8.297 15.772 15.387 1.00 73.94 185 ALA A O 1
ATOM 1427 N N . PRO A 1 186 ? -6.917 17.539 15.468 1.00 72.75 186 PRO A N 1
ATOM 1428 C CA . PRO A 1 186 ? -6.332 17.158 16.757 1.00 72.75 186 PRO A CA 1
ATOM 1429 C C . PRO A 1 186 ? -7.378 16.920 17.855 1.00 72.75 186 PRO A C 1
ATOM 1431 O O . PRO A 1 186 ? -7.231 16.007 18.662 1.00 72.75 186 PRO A O 1
ATOM 1434 N N . GLU A 1 187 ? -8.461 17.697 17.853 1.00 75.94 187 GLU A N 1
ATOM 1435 C CA . GLU A 1 187 ? -9.572 17.555 18.793 1.00 75.94 187 GLU A CA 1
ATOM 1436 C C . GLU A 1 187 ? -10.332 16.229 18.612 1.00 75.94 187 GLU A C 1
ATOM 1438 O O . GLU A 1 187 ? -10.723 15.606 19.599 1.00 75.94 187 GLU A O 1
ATOM 1443 N N . GLU A 1 188 ? -10.502 15.767 17.370 1.00 74.31 188 GLU A N 1
ATOM 1444 C CA . GLU A 1 188 ? -11.143 14.482 17.057 1.00 74.31 188 GLU A CA 1
ATOM 1445 C C . GLU A 1 188 ? -10.263 13.316 17.512 1.00 74.31 188 GLU A C 1
ATOM 1447 O O . GLU A 1 188 ? -10.762 12.373 18.131 1.00 74.31 188 GLU A O 1
ATOM 1452 N N . ILE A 1 189 ? -8.949 13.417 17.282 1.00 75.56 189 ILE A N 1
ATOM 1453 C CA . ILE A 1 189 ? -7.956 12.445 17.758 1.00 75.56 189 ILE A CA 1
ATOM 1454 C C . ILE A 1 189 ? -8.008 12.351 19.289 1.00 75.56 189 ILE A C 1
ATOM 1456 O O . ILE A 1 189 ? -8.091 11.250 19.842 1.00 75.56 189 ILE A O 1
ATOM 1460 N N . ASP A 1 190 ? -8.015 13.491 19.981 1.00 77.00 190 ASP A N 1
ATOM 1461 C CA . ASP A 1 190 ? -8.071 13.551 21.444 1.00 77.00 190 ASP A CA 1
ATOM 1462 C C . ASP A 1 190 ? -9.373 12.955 21.996 1.00 77.00 190 ASP A C 1
ATOM 1464 O O . ASP A 1 190 ? -9.348 12.181 22.963 1.00 77.00 190 ASP A O 1
ATOM 1468 N N . VAL A 1 191 ? -10.519 13.264 21.380 1.00 81.75 191 VAL A N 1
ATOM 1469 C CA . VAL A 1 191 ? -11.813 12.695 21.781 1.00 81.75 191 VAL A CA 1
ATOM 1470 C C . VAL A 1 191 ? -11.852 11.197 21.530 1.00 81.75 191 VAL A C 1
ATOM 1472 O O . VAL A 1 191 ? -12.297 10.459 22.411 1.00 81.75 191 VAL A O 1
ATOM 1475 N N . MET A 1 192 ? -11.330 10.725 20.400 1.00 80.75 192 MET A N 1
ATOM 1476 C CA . MET A 1 192 ? -11.220 9.297 20.132 1.00 80.75 192 MET A CA 1
ATOM 1477 C C . MET A 1 192 ? -10.374 8.601 21.189 1.00 80.75 192 MET A C 1
ATOM 1479 O O . MET A 1 192 ? -10.862 7.686 21.848 1.00 80.75 192 MET A O 1
ATOM 1483 N N . ILE A 1 193 ? -9.141 9.054 21.416 1.00 81.06 193 ILE A N 1
ATOM 1484 C CA . ILE A 1 193 ? -8.245 8.457 22.412 1.00 81.06 193 ILE A CA 1
ATOM 1485 C C . ILE A 1 193 ? -8.914 8.439 23.792 1.00 81.06 193 ILE A C 1
ATOM 1487 O O . ILE A 1 193 ? -8.942 7.406 24.467 1.00 81.06 193 ILE A O 1
ATOM 1491 N N . SER A 1 194 ? -9.500 9.564 24.207 1.00 82.12 194 SER A N 1
ATOM 1492 C CA . SER A 1 194 ? -10.159 9.697 25.505 1.00 82.12 194 SER A CA 1
ATOM 1493 C C . SER A 1 194 ? -11.345 8.740 25.648 1.00 82.12 194 SER A C 1
ATOM 1495 O O . SER A 1 194 ? -11.370 7.939 26.587 1.00 82.12 194 SER A O 1
ATOM 1497 N N . ARG A 1 195 ? -12.288 8.750 24.699 1.00 82.81 195 ARG A N 1
ATOM 1498 C CA . ARG A 1 195 ? -13.510 7.938 24.765 1.00 82.81 195 ARG A CA 1
ATOM 1499 C C . ARG A 1 195 ? -13.238 6.457 24.608 1.00 82.81 195 ARG A C 1
ATOM 1501 O O . ARG A 1 195 ? -13.720 5.676 25.421 1.00 82.81 195 ARG A O 1
ATOM 1508 N N . PHE A 1 196 ? -12.426 6.061 23.634 1.00 83.19 196 PHE A N 1
ATOM 1509 C CA . PHE A 1 196 ? -12.069 4.657 23.461 1.00 83.19 196 PHE A CA 1
ATOM 1510 C C . PHE A 1 196 ? -11.345 4.110 24.693 1.00 83.19 196 PHE A C 1
ATOM 1512 O O . PHE A 1 196 ? -11.669 3.015 25.155 1.00 83.19 196 PHE A O 1
ATOM 1519 N N . SER A 1 197 ? -10.442 4.896 25.293 1.00 84.44 197 SER A N 1
ATOM 1520 C CA . SER A 1 197 ? -9.790 4.496 26.543 1.00 84.44 197 SER A CA 1
ATOM 1521 C C . SER A 1 197 ? -10.763 4.380 27.721 1.00 84.44 197 SER A C 1
ATOM 1523 O O . SER A 1 197 ? -10.611 3.495 28.551 1.00 84.44 197 SER A O 1
ATOM 1525 N N . GLU A 1 198 ? -11.780 5.239 27.803 1.00 85.25 198 GLU A N 1
ATOM 1526 C CA . GLU A 1 198 ? -12.790 5.208 28.865 1.00 85.25 198 GLU A CA 1
ATOM 1527 C C . GLU A 1 198 ? -13.779 4.047 28.715 1.00 85.25 198 GLU A C 1
ATOM 1529 O O . GLU A 1 198 ? -14.158 3.435 29.710 1.00 85.25 198 GLU A O 1
ATOM 1534 N N . VAL A 1 199 ? -14.172 3.726 27.483 1.00 85.06 199 VAL A N 1
ATOM 1535 C CA . VAL A 1 199 ? -15.145 2.666 27.196 1.00 85.06 199 VAL A CA 1
ATOM 1536 C C . VAL A 1 199 ? -14.515 1.277 27.296 1.00 85.06 199 VAL A C 1
ATOM 1538 O O . VAL A 1 199 ? -15.185 0.336 27.721 1.00 85.06 199 VAL A O 1
ATOM 1541 N N . PHE A 1 200 ? -13.248 1.119 26.900 1.00 85.38 200 PHE A N 1
ATOM 1542 C CA . PHE A 1 200 ? -12.613 -0.201 26.806 1.00 85.38 200 PHE A CA 1
ATOM 1543 C C . PHE A 1 200 ? -11.693 -0.561 27.972 1.00 85.38 200 PHE A C 1
ATOM 1545 O O . PHE A 1 200 ? -11.435 -1.751 28.165 1.00 85.38 200 PHE A O 1
ATOM 1552 N N . ALA A 1 201 ? -11.212 0.406 28.756 1.00 84.25 201 ALA A N 1
ATOM 1553 C CA . ALA A 1 201 ? -10.388 0.097 29.918 1.00 84.25 201 ALA A CA 1
ATOM 1554 C C . ALA A 1 201 ? -11.227 -0.416 31.096 1.00 84.25 201 ALA A C 1
ATOM 1556 O O . ALA A 1 201 ? -12.276 0.133 31.427 1.0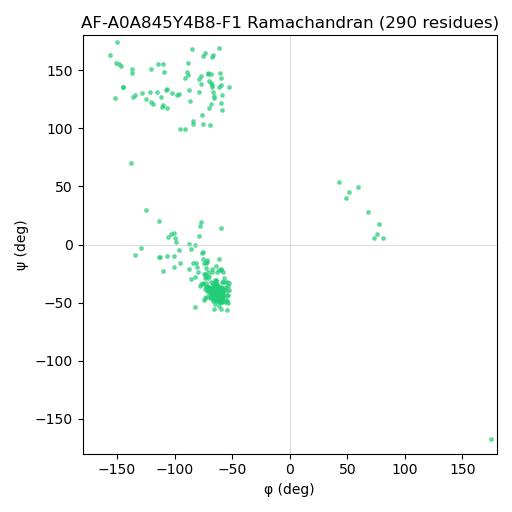0 84.25 201 ALA A O 1
ATOM 1557 N N . THR A 1 202 ? -10.724 -1.439 31.785 1.00 82.88 202 THR A N 1
ATOM 1558 C CA . THR A 1 202 ? -11.320 -1.951 33.024 1.00 82.88 202 THR A CA 1
ATOM 1559 C C . THR A 1 202 ? -10.816 -1.228 34.270 1.00 82.88 202 THR A C 1
ATOM 1561 O O . THR A 1 202 ? -11.479 -1.257 35.307 1.00 82.88 202 THR A O 1
ATOM 1564 N N . ASP A 1 203 ? -9.656 -0.572 34.184 1.00 84.81 203 ASP A N 1
ATOM 1565 C CA . ASP A 1 203 ? -9.031 0.167 35.279 1.00 84.81 203 ASP A CA 1
ATOM 1566 C C . ASP A 1 203 ? -8.192 1.361 34.779 1.00 84.81 203 ASP A C 1
ATOM 1568 O O . ASP A 1 203 ? -8.035 1.598 33.580 1.00 84.81 203 ASP A O 1
ATOM 1572 N N . ALA A 1 204 ? -7.678 2.156 35.722 1.00 81.56 204 ALA A N 1
ATOM 1573 C CA . ALA A 1 204 ? -6.929 3.374 35.421 1.00 81.56 204 ALA A CA 1
ATOM 1574 C C . ALA A 1 204 ? -5.542 3.111 34.804 1.00 81.56 204 ALA A C 1
ATOM 1576 O O . ALA A 1 204 ? -5.047 3.958 34.061 1.00 81.56 204 ALA A O 1
ATOM 1577 N N . GLU A 1 205 ? -4.925 1.963 35.095 1.00 81.12 205 GLU A N 1
ATOM 1578 C CA . GLU A 1 205 ? -3.615 1.587 34.556 1.00 81.12 205 GLU A CA 1
ATOM 1579 C C . GLU A 1 205 ? -3.758 1.174 33.087 1.00 81.12 205 GLU A C 1
ATOM 1581 O O . GLU A 1 205 ? -3.078 1.719 32.214 1.00 81.12 205 GLU A O 1
ATOM 1586 N N . GLN A 1 206 ? -4.743 0.322 32.788 1.00 79.94 206 GLN A N 1
ATOM 1587 C CA . GLN A 1 206 ? -5.101 -0.058 31.427 1.00 79.94 206 GLN A CA 1
ATOM 1588 C C . GLN A 1 206 ? -5.569 1.151 30.612 1.00 79.94 206 GLN A C 1
ATOM 1590 O O . GLN A 1 206 ? -5.235 1.249 29.436 1.00 79.94 206 GLN A O 1
ATOM 1595 N N . LYS A 1 207 ? -6.290 2.107 31.217 1.00 81.69 207 LYS A N 1
ATOM 1596 C CA . LYS A 1 207 ? -6.695 3.343 30.528 1.00 81.69 207 LYS A CA 1
ATOM 1597 C C . LYS A 1 207 ? -5.483 4.119 30.020 1.00 81.69 207 LYS A C 1
ATOM 1599 O O . LYS A 1 207 ? -5.467 4.523 28.861 1.00 81.69 207 LYS A O 1
ATOM 1604 N N . GLN A 1 208 ? -4.463 4.299 30.858 1.00 79.69 208 GLN A N 1
ATOM 1605 C CA . GLN A 1 208 ? -3.251 5.022 30.474 1.00 79.69 208 GLN A CA 1
ATOM 1606 C C . GLN A 1 208 ? -2.449 4.270 29.402 1.00 79.69 208 GLN A C 1
ATOM 1608 O O . GLN A 1 208 ? -1.978 4.884 28.446 1.00 79.69 208 GLN A O 1
ATOM 1613 N N . GLN A 1 209 ? -2.338 2.944 29.525 1.00 79.25 209 GLN A N 1
ATOM 1614 C CA . GLN A 1 209 ? -1.702 2.108 28.506 1.00 79.25 209 GLN A CA 1
ATOM 1615 C C . GLN A 1 209 ? -2.440 2.203 27.163 1.00 79.25 209 GLN A C 1
ATOM 1617 O O . GLN A 1 209 ? -1.819 2.413 26.122 1.00 79.25 209 GLN A O 1
ATOM 1622 N N . LEU A 1 210 ? -3.768 2.102 27.189 1.00 79.06 210 LEU A N 1
ATOM 1623 C CA . LEU A 1 210 ? -4.596 2.137 25.994 1.00 79.06 210 LEU A CA 1
ATOM 1624 C C . LEU A 1 210 ? -4.520 3.498 25.296 1.00 79.06 210 LEU A C 1
ATOM 1626 O O . LEU A 1 210 ? -4.455 3.543 24.076 1.00 79.06 210 LEU A O 1
ATOM 1630 N N . GLN A 1 211 ? -4.440 4.608 26.034 1.00 78.75 211 GLN A N 1
ATOM 1631 C CA . GLN A 1 211 ? -4.232 5.928 25.425 1.00 78.75 211 GLN A CA 1
ATOM 1632 C C . GLN A 1 211 ? -2.934 5.999 24.609 1.00 78.75 211 GLN A C 1
ATOM 1634 O O . GLN 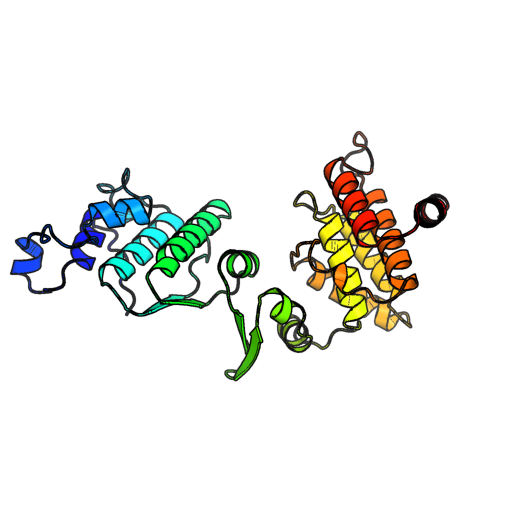A 1 211 ? -2.931 6.538 23.503 1.00 78.75 211 GLN A O 1
ATOM 1639 N N . GLN A 1 212 ? -1.852 5.414 25.130 1.00 74.75 212 GLN A N 1
ATOM 1640 C CA . GLN A 1 212 ? -0.564 5.346 24.440 1.00 74.75 212 GLN A CA 1
ATOM 1641 C C . GLN A 1 212 ? -0.632 4.444 23.195 1.00 74.75 212 GLN A C 1
ATOM 1643 O O . GLN A 1 212 ? -0.052 4.772 22.163 1.00 74.75 212 GLN A O 1
ATOM 1648 N N . GLU A 1 213 ? -1.349 3.319 23.273 1.00 72.56 213 GLU A N 1
ATOM 1649 C CA . GLU A 1 213 ? -1.529 2.395 22.147 1.00 72.56 213 GLU A CA 1
ATOM 1650 C C . GLU A 1 213 ? -2.421 2.984 21.043 1.00 72.56 213 GLU A C 1
ATOM 1652 O O . GLU A 1 213 ? -2.085 2.883 19.865 1.00 72.56 213 GLU A O 1
ATOM 1657 N N . LEU A 1 214 ? -3.526 3.644 21.410 1.00 71.50 214 LEU A N 1
ATOM 1658 C CA . LEU A 1 214 ? -4.462 4.286 20.479 1.00 71.50 214 LEU A CA 1
ATOM 1659 C C . LEU A 1 214 ? -3.788 5.347 19.615 1.00 71.50 214 LEU A C 1
ATOM 1661 O O . LEU A 1 214 ? -4.065 5.400 18.422 1.00 71.50 214 LEU A O 1
ATOM 1665 N N . GLN A 1 215 ? -2.848 6.119 20.164 1.00 69.50 215 GLN A N 1
ATOM 1666 C CA . GLN A 1 215 ? -2.053 7.055 19.361 1.00 69.50 215 GLN A CA 1
ATOM 1667 C C . GLN A 1 215 ? -1.307 6.359 18.215 1.00 69.50 215 GLN A C 1
ATOM 1669 O O . GLN A 1 215 ? -1.268 6.883 17.105 1.00 69.50 215 GLN A O 1
ATOM 1674 N N . ASN A 1 216 ? -0.768 5.161 18.454 1.00 64.88 216 ASN A N 1
ATOM 1675 C CA . ASN A 1 216 ? -0.065 4.394 17.426 1.00 64.88 216 ASN A CA 1
ATOM 1676 C C . ASN A 1 216 ? -1.038 3.757 16.423 1.00 64.88 216 ASN A C 1
ATOM 1678 O O . ASN A 1 216 ? -0.724 3.667 15.239 1.00 64.88 216 ASN A O 1
ATOM 1682 N N . TYR A 1 217 ? -2.225 3.339 16.873 1.00 66.88 217 TYR A N 1
ATOM 1683 C CA . TYR A 1 217 ? -3.249 2.771 15.992 1.00 66.88 217 TYR A CA 1
ATOM 1684 C C . TYR A 1 217 ? -3.844 3.791 15.022 1.00 66.88 217 TYR A C 1
ATOM 1686 O O . TYR A 1 217 ? -4.129 3.439 13.884 1.00 66.88 217 TYR A O 1
ATOM 1694 N N . LEU A 1 218 ? -4.031 5.042 15.446 1.00 62.41 218 LEU A N 1
ATOM 1695 C CA . LEU A 1 218 ? -4.616 6.088 14.600 1.00 62.41 218 LEU A CA 1
ATOM 1696 C C . LEU A 1 218 ? -3.685 6.586 13.496 1.00 62.41 218 LEU A C 1
ATOM 1698 O O . LEU A 1 218 ? -4.160 7.170 12.532 1.00 62.41 218 LEU A O 1
ATOM 1702 N N . ALA A 1 219 ? -2.388 6.298 13.592 1.00 57.34 219 ALA A N 1
ATOM 1703 C CA . ALA A 1 219 ? -1.453 6.526 12.496 1.00 57.34 219 ALA A CA 1
ATOM 1704 C C . ALA A 1 219 ? -1.642 5.534 11.327 1.00 57.34 219 ALA A C 1
ATOM 1706 O O . ALA A 1 219 ? -1.087 5.738 10.250 1.00 57.34 219 ALA A O 1
ATOM 1707 N N . LEU A 1 220 ? -2.403 4.450 11.523 1.00 54.03 220 LEU A N 1
ATOM 1708 C CA . LEU A 1 220 ? -2.700 3.461 10.489 1.00 54.03 220 LEU A CA 1
ATOM 1709 C C . LEU A 1 220 ? -3.996 3.856 9.760 1.00 54.03 220 LEU A C 1
ATOM 1711 O O . LEU A 1 220 ? -5.094 3.596 10.246 1.00 54.03 220 LEU A O 1
ATOM 1715 N N . ASN A 1 221 ? -3.873 4.474 8.582 1.00 52.72 221 ASN A N 1
ATOM 1716 C CA . ASN A 1 221 ? -5.006 4.912 7.752 1.00 52.72 221 ASN A CA 1
ATOM 1717 C C . ASN A 1 221 ? -5.846 3.724 7.218 1.00 52.72 221 ASN A C 1
ATOM 1719 O O . ASN A 1 221 ? -5.325 2.801 6.578 1.00 52.72 221 ASN A O 1
ATOM 1723 N N . VAL A 1 222 ? -7.173 3.741 7.414 1.00 54.31 222 VAL A N 1
ATOM 1724 C CA . VAL A 1 222 ? -8.100 2.662 6.988 1.00 54.31 222 VAL A CA 1
ATOM 1725 C C . VAL A 1 222 ? -9.381 3.228 6.358 1.00 54.31 222 VAL A C 1
ATOM 1727 O O . VAL A 1 222 ? -9.848 4.286 6.759 1.00 54.31 222 VAL A O 1
ATOM 1730 N N . SER A 1 223 ? -9.950 2.503 5.382 1.00 49.34 223 SER A N 1
ATOM 1731 C CA . SER A 1 223 ? -11.242 2.798 4.731 1.00 49.34 223 SER A CA 1
ATOM 1732 C C . SER A 1 223 ? -12.437 2.157 5.468 1.00 49.34 223 SER A C 1
ATOM 1734 O O . SER A 1 223 ? -12.318 1.069 6.029 1.00 49.34 223 SER A O 1
ATOM 1736 N N . ILE A 1 224 ? -13.595 2.833 5.461 1.00 45.12 224 ILE A N 1
ATOM 1737 C CA . ILE A 1 224 ? -14.798 2.549 6.281 1.00 45.12 224 ILE A CA 1
ATOM 1738 C C . ILE A 1 224 ? -15.601 1.332 5.789 1.00 45.12 224 ILE A C 1
ATOM 1740 O O . ILE A 1 224 ? -16.254 0.649 6.581 1.00 45.12 224 ILE A O 1
ATOM 1744 N N . GLU A 1 225 ? -15.623 1.094 4.477 1.00 42.50 225 GLU A N 1
ATOM 1745 C CA . GLU A 1 225 ? -16.759 0.435 3.811 1.00 42.50 225 GLU A CA 1
ATOM 1746 C C . GLU A 1 225 ? -16.874 -1.075 4.083 1.00 42.50 225 GLU A C 1
ATOM 1748 O O . GLU A 1 225 ? -17.982 -1.607 4.087 1.00 42.50 225 GLU A O 1
ATOM 1753 N N . GLU A 1 226 ? -15.775 -1.758 4.408 1.00 46.06 226 GLU A N 1
ATOM 1754 C CA . GLU A 1 226 ? -15.758 -3.220 4.583 1.00 46.06 226 GLU A CA 1
ATOM 1755 C C . GLU A 1 226 ? -15.929 -3.687 6.040 1.00 46.06 226 GLU A C 1
ATOM 1757 O O . GLU A 1 226 ? -16.280 -4.837 6.294 1.00 46.06 226 GLU A O 1
ATOM 1762 N N . LEU A 1 227 ? -15.748 -2.800 7.024 1.00 51.81 227 LEU A N 1
ATOM 1763 C CA . LEU A 1 227 ? -15.732 -3.177 8.446 1.00 51.81 227 LEU A CA 1
ATOM 1764 C C . LEU A 1 227 ? -17.132 -3.277 9.083 1.00 51.81 227 LEU A C 1
ATOM 1766 O O . LEU A 1 227 ? -17.292 -3.859 10.155 1.00 51.81 227 LEU A O 1
ATOM 1770 N N . THR A 1 228 ? -18.163 -2.724 8.443 1.00 52.38 228 THR A N 1
ATOM 1771 C CA . THR A 1 228 ? -19.521 -2.650 9.018 1.00 52.38 228 THR A CA 1
ATOM 1772 C C . THR A 1 228 ? -20.318 -3.955 8.902 1.00 52.38 228 THR A C 1
ATOM 1774 O O . THR A 1 228 ? -21.210 -4.202 9.714 1.00 52.38 228 THR A O 1
ATOM 1777 N N . THR A 1 229 ? -19.980 -4.826 7.945 1.00 54.47 229 THR A N 1
ATOM 1778 C CA . THR A 1 229 ? -20.679 -6.101 7.698 1.00 54.47 229 THR A CA 1
ATOM 1779 C C . THR A 1 229 ? -20.428 -7.177 8.755 1.00 54.47 229 THR A C 1
ATOM 1781 O O . THR A 1 229 ? -21.179 -8.148 8.814 1.00 54.47 229 THR A O 1
ATOM 1784 N N . GLU A 1 230 ? -19.413 -7.010 9.605 1.00 59.22 230 GLU A N 1
ATOM 1785 C CA . GLU A 1 230 ? -19.008 -8.000 10.614 1.00 59.22 230 GLU A CA 1
ATOM 1786 C C . GLU A 1 230 ? -19.547 -7.716 12.026 1.00 59.22 230 GLU A C 1
ATOM 1788 O O . GLU A 1 230 ? -19.239 -8.459 12.953 1.00 59.22 230 GLU A O 1
ATOM 1793 N N . ILE A 1 231 ? -20.348 -6.661 12.220 1.00 67.56 231 ILE A N 1
ATOM 1794 C CA . ILE A 1 231 ? -20.865 -6.312 13.551 1.00 67.56 231 ILE A CA 1
ATOM 1795 C C . ILE A 1 231 ? -22.116 -7.135 13.866 1.00 67.56 231 ILE A C 1
ATOM 1797 O O . ILE A 1 231 ? -23.219 -6.885 13.349 1.00 67.56 231 ILE A O 1
ATOM 1801 N N . GLU A 1 232 ? -21.936 -8.109 14.752 1.00 69.12 232 GLU A N 1
ATOM 1802 C CA . GLU A 1 232 ? -22.936 -9.128 15.057 1.00 69.12 232 GLU A CA 1
ATOM 1803 C C . GLU A 1 232 ? -24.057 -8.614 15.968 1.00 69.12 232 GLU A C 1
ATOM 1805 O O . GLU A 1 232 ? -25.210 -9.026 15.806 1.00 69.12 232 GLU A O 1
ATOM 1810 N N . THR A 1 233 ? -23.770 -7.701 16.905 1.00 82.56 233 THR A N 1
ATOM 1811 C CA . THR A 1 233 ? -24.753 -7.318 17.929 1.00 82.56 233 THR A CA 1
ATOM 1812 C C . THR A 1 233 ? -25.315 -5.905 17.762 1.00 82.56 233 THR A C 1
ATOM 1814 O O . THR A 1 233 ? -24.657 -4.964 17.323 1.00 82.56 233 THR A O 1
ATOM 1817 N N . ILE A 1 234 ? -26.575 -5.732 18.174 1.00 80.75 234 ILE A N 1
ATOM 1818 C CA . ILE A 1 234 ? -27.255 -4.428 18.163 1.00 80.75 234 ILE A CA 1
ATOM 1819 C C . ILE A 1 234 ? -26.582 -3.438 19.127 1.00 80.75 234 ILE A C 1
ATOM 1821 O O . ILE A 1 234 ? -26.534 -2.246 18.836 1.00 80.75 234 ILE A O 1
ATOM 1825 N N . GLU A 1 235 ? -26.053 -3.908 20.258 1.00 81.50 235 GLU A N 1
ATOM 1826 C CA . GLU A 1 235 ? -25.401 -3.039 21.246 1.00 81.50 235 GLU A CA 1
ATOM 1827 C C . GLU A 1 235 ? -24.069 -2.478 20.730 1.00 81.50 235 GLU A C 1
ATOM 1829 O O . GLU A 1 235 ? -23.795 -1.296 20.922 1.00 81.50 235 GLU A O 1
ATOM 1834 N N . GLU A 1 236 ? -23.293 -3.268 19.984 1.00 80.81 236 GLU A N 1
ATOM 1835 C CA . GLU A 1 236 ? -22.074 -2.790 19.317 1.00 80.81 236 GLU A CA 1
ATOM 1836 C C . GLU A 1 236 ? -22.397 -1.728 18.264 1.00 80.81 236 GLU A C 1
ATOM 1838 O O . GLU A 1 236 ? -21.759 -0.679 18.227 1.00 80.81 236 GLU A O 1
ATOM 1843 N N . ARG A 1 237 ? -23.447 -1.942 17.460 1.00 84.44 237 ARG A N 1
ATOM 1844 C CA . ARG A 1 237 ? -23.906 -0.950 16.472 1.00 84.44 237 ARG A CA 1
ATOM 1845 C C . ARG A 1 237 ? -24.293 0.368 17.140 1.00 84.44 237 ARG A C 1
ATOM 1847 O O . ARG A 1 237 ? -23.911 1.431 16.659 1.00 84.44 237 ARG A O 1
ATOM 1854 N N . LYS A 1 238 ? -25.030 0.313 18.256 1.00 84.44 238 LYS A N 1
ATOM 1855 C CA . LYS A 1 238 ? -25.409 1.510 19.026 1.00 84.44 238 LYS A CA 1
ATOM 1856 C C . LYS A 1 238 ? -24.183 2.234 19.581 1.00 84.44 238 LYS A C 1
ATOM 1858 O O . LYS A 1 238 ? -24.116 3.458 19.493 1.00 84.44 238 LYS A O 1
ATOM 1863 N N . LEU A 1 239 ? -23.221 1.490 20.129 1.00 83.50 239 LEU A N 1
ATOM 1864 C CA . LEU A 1 239 ? -21.985 2.053 20.667 1.00 83.50 239 LEU A CA 1
ATOM 1865 C C . LEU A 1 239 ? -21.158 2.739 19.573 1.00 83.50 239 LEU A C 1
ATOM 1867 O O . LEU A 1 239 ? -20.705 3.861 19.779 1.00 83.50 239 LEU A O 1
ATOM 1871 N N . ILE A 1 240 ? -21.026 2.113 18.400 1.00 83.81 240 ILE A N 1
ATOM 1872 C CA . ILE A 1 240 ? -20.340 2.701 17.243 1.00 83.81 240 ILE A CA 1
ATOM 1873 C C . ILE A 1 240 ? -21.018 4.001 16.818 1.00 83.81 240 ILE A C 1
ATOM 1875 O O . ILE A 1 240 ? -20.327 4.999 16.663 1.00 83.81 240 ILE A O 1
ATOM 1879 N N . VAL A 1 241 ? -22.351 4.026 16.682 1.00 85.19 241 VAL A N 1
ATOM 1880 C CA . VAL A 1 241 ? -23.088 5.256 16.332 1.00 85.19 241 VAL A CA 1
ATOM 1881 C C . VAL A 1 241 ? -22.850 6.364 17.354 1.00 85.19 241 VAL A C 1
ATOM 1883 O O . VAL A 1 241 ? -22.652 7.516 16.968 1.00 85.19 241 VAL A O 1
ATOM 1886 N N . LYS A 1 242 ? -22.847 6.025 18.647 1.00 85.38 242 LYS A N 1
ATOM 1887 C CA . LYS A 1 242 ? -22.620 6.990 19.725 1.00 85.38 242 LYS A CA 1
ATOM 1888 C C . LYS A 1 242 ? -21.207 7.573 19.674 1.00 85.38 242 LYS A C 1
ATOM 1890 O O . LYS A 1 242 ? -21.060 8.790 19.647 1.00 85.38 242 LYS A O 1
ATOM 1895 N N . LEU A 1 243 ? -20.188 6.714 19.599 1.00 83.50 243 LEU A N 1
ATOM 1896 C CA . LEU A 1 243 ? -18.785 7.126 19.511 1.00 83.50 243 LEU A CA 1
ATOM 1897 C C . LEU A 1 243 ? -18.518 7.936 18.240 1.00 83.50 243 LEU A C 1
ATOM 1899 O O . LEU A 1 243 ? -17.934 9.009 18.311 1.00 83.50 243 LEU A O 1
ATOM 1903 N N . ALA A 1 244 ? -19.010 7.469 17.093 1.00 82.94 244 ALA A N 1
ATOM 1904 C CA . ALA A 1 244 ? -18.922 8.170 15.818 1.00 82.94 244 ALA A CA 1
ATOM 1905 C C . ALA A 1 244 ? -19.486 9.595 15.899 1.00 82.94 244 ALA A C 1
ATOM 1907 O O . ALA A 1 244 ? -18.827 10.553 15.498 1.00 82.94 244 ALA A O 1
ATOM 1908 N N . TYR A 1 245 ? -20.685 9.741 16.465 1.00 83.75 245 TYR A N 1
ATOM 1909 C CA . TYR A 1 245 ? -21.329 11.042 16.599 1.00 83.75 245 TYR A CA 1
ATOM 1910 C C . TYR A 1 245 ? -20.595 11.969 17.580 1.00 83.75 245 TYR A C 1
ATOM 1912 O O . TYR A 1 245 ? -20.472 13.166 17.325 1.00 83.75 245 TYR A O 1
ATOM 1920 N N . GLU A 1 246 ? -20.076 11.430 18.689 1.00 81.81 246 GLU A N 1
ATOM 1921 C CA . GLU A 1 246 ? -19.247 12.186 19.637 1.00 81.81 246 GLU A CA 1
ATOM 1922 C C . GLU A 1 246 ? -17.974 12.734 18.987 1.00 81.81 246 GLU A C 1
ATOM 1924 O O . GLU A 1 246 ? -17.628 13.893 19.221 1.00 81.81 246 GLU A O 1
ATOM 1929 N N . VAL A 1 247 ? -17.313 11.932 18.149 1.00 79.88 247 VAL A N 1
ATOM 1930 C CA . VAL A 1 247 ? -16.073 12.317 17.467 1.00 79.88 247 VAL A CA 1
ATOM 1931 C C . VAL A 1 247 ? -16.323 13.447 16.471 1.00 79.88 247 VAL A C 1
ATOM 1933 O O . VAL A 1 247 ? -15.737 14.515 16.624 1.00 79.88 247 VAL A O 1
ATOM 1936 N N . ILE A 1 248 ? -17.252 13.291 15.523 1.00 77.56 248 ILE A N 1
ATOM 1937 C CA . ILE A 1 248 ? -17.512 14.344 14.517 1.00 77.56 248 ILE A CA 1
ATOM 1938 C C . ILE A 1 248 ? -18.048 15.635 15.143 1.00 77.56 248 ILE A C 1
ATOM 1940 O O . ILE A 1 248 ? -17.777 16.724 14.662 1.00 77.56 248 ILE A O 1
ATOM 1944 N N . LYS A 1 249 ? -18.788 15.556 16.256 1.00 79.75 249 LYS A N 1
ATOM 1945 C CA . LYS A 1 249 ? -19.312 16.744 16.949 1.00 79.75 249 LYS A CA 1
ATOM 1946 C C . LYS A 1 249 ? -18.227 17.500 17.728 1.00 79.75 249 LYS A C 1
ATOM 1948 O O . LYS A 1 249 ? -18.461 18.638 18.153 1.00 79.75 249 LYS A O 1
ATOM 1953 N N . SER A 1 250 ? -17.076 16.871 17.961 1.00 72.50 250 SER A N 1
ATOM 1954 C CA . SER A 1 250 ? -15.971 17.462 18.716 1.00 72.50 250 SER A CA 1
ATOM 1955 C C . SER A 1 250 ? -15.103 18.411 17.887 1.00 72.50 250 SER A C 1
ATOM 1957 O O . SER A 1 250 ? -14.401 19.240 18.467 1.00 72.50 250 SER A O 1
ATOM 1959 N N . SER A 1 251 ? -15.218 18.356 16.556 1.00 64.31 251 SER A N 1
ATOM 1960 C CA . SER A 1 251 ? -14.461 19.190 15.628 1.00 64.31 251 SER A CA 1
ATOM 1961 C C . SER A 1 251 ? -14.820 20.675 15.754 1.00 64.31 251 SER A C 1
ATOM 1963 O O . SER A 1 251 ? -15.977 21.092 15.647 1.00 64.31 251 SER A O 1
ATOM 1965 N N . SER A 1 252 ? -13.804 21.513 15.959 1.00 54.22 252 SER A N 1
ATOM 1966 C CA . SER A 1 252 ? -13.895 22.962 15.761 1.00 54.22 252 SER A CA 1
ATOM 1967 C C . SER A 1 252 ? -12.631 23.468 15.075 1.00 54.22 252 SER A C 1
ATOM 1969 O O . SER A 1 252 ? -11.810 24.149 15.685 1.00 54.22 252 SER A O 1
ATOM 1971 N N . ARG A 1 253 ? -12.473 23.117 13.794 1.00 53.00 253 ARG A N 1
ATOM 1972 C CA . ARG A 1 253 ? -11.297 23.463 12.975 1.00 53.00 253 ARG A CA 1
ATOM 1973 C C . ARG A 1 253 ? -11.087 24.979 12.866 1.00 53.00 253 ARG A C 1
ATOM 1975 O O . ARG A 1 253 ? -9.952 25.450 12.852 1.00 53.00 253 ARG A O 1
ATOM 1982 N N . THR A 1 254 ? -12.175 25.761 12.884 1.00 48.91 254 THR A N 1
ATOM 1983 C CA . THR A 1 254 ? -12.171 27.224 13.055 1.00 48.91 254 THR A CA 1
ATOM 1984 C C . THR A 1 254 ? -13.439 27.710 13.789 1.00 48.91 254 THR A C 1
ATOM 1986 O O . THR A 1 254 ? -14.478 27.059 13.704 1.00 48.91 254 THR A O 1
ATOM 1989 N N . PRO A 1 255 ? -13.433 28.879 14.472 1.00 56.00 255 PRO A N 1
ATOM 1990 C CA . PRO A 1 255 ? -14.620 29.417 15.163 1.00 56.00 255 PRO A CA 1
ATOM 1991 C C . PRO A 1 255 ? -15.823 29.735 14.255 1.00 56.00 255 PRO A C 1
ATOM 1993 O O . PRO A 1 255 ? -16.903 30.038 14.761 1.00 56.00 255 PRO A O 1
ATOM 1996 N N . SER A 1 256 ? -15.623 29.752 12.934 1.00 56.41 256 SER A N 1
ATOM 1997 C CA . SER A 1 256 ? -16.614 30.138 11.922 1.00 56.41 256 SER A CA 1
ATOM 1998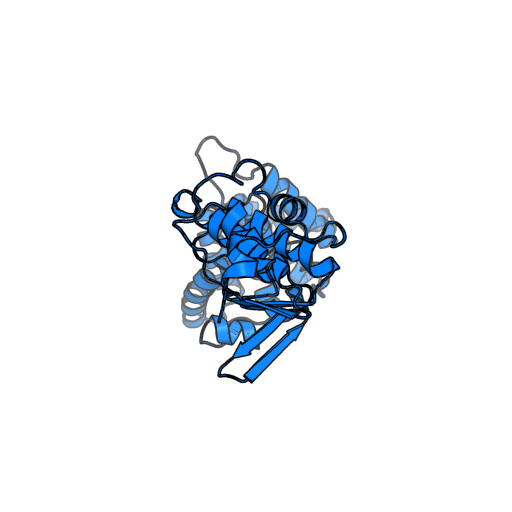 C C . SER A 1 256 ? -17.181 28.972 11.112 1.00 56.41 256 SER A C 1
ATOM 2000 O O . SER A 1 256 ? -18.136 29.187 10.367 1.00 56.41 256 SER A O 1
ATOM 2002 N N . GLU A 1 257 ? -16.611 27.773 11.224 1.00 57.38 257 GLU A N 1
ATOM 2003 C CA . GLU A 1 257 ? -17.110 26.584 10.531 1.00 57.38 257 GLU A CA 1
ATOM 2004 C C . GLU A 1 257 ? -18.155 25.834 11.371 1.00 57.38 257 GLU A C 1
ATOM 2006 O O . GLU A 1 257 ? -18.111 25.867 12.607 1.00 57.38 257 GLU A O 1
ATOM 2011 N N . PRO A 1 258 ? -19.132 25.173 10.723 1.00 62.50 258 PRO A N 1
ATOM 2012 C CA . PRO A 1 258 ? -20.013 24.244 11.414 1.00 62.50 258 PRO A CA 1
ATOM 2013 C C . PRO A 1 258 ? -19.186 23.114 12.040 1.00 62.50 258 PRO A C 1
ATOM 2015 O O . PRO A 1 258 ? -18.209 22.658 11.459 1.00 62.50 258 PRO A O 1
ATOM 2018 N N . LYS A 1 259 ? -19.600 22.652 13.226 1.00 66.62 259 LYS A N 1
ATOM 2019 C CA . LYS A 1 259 ? -18.886 21.604 13.978 1.00 66.62 259 LYS A CA 1
ATOM 2020 C C . LYS A 1 259 ? -18.780 20.261 13.254 1.00 66.62 259 LYS A C 1
ATOM 2022 O O . LYS A 1 259 ? -17.944 19.464 13.626 1.00 66.62 259 LYS A O 1
ATOM 2027 N N . ILE A 1 260 ? -19.666 20.004 12.295 1.00 73.06 260 ILE A N 1
ATOM 2028 C CA . ILE A 1 260 ? -19.662 18.806 11.454 1.00 73.06 260 ILE A CA 1
ATOM 2029 C C . ILE A 1 260 ? -19.635 19.308 10.017 1.00 73.06 260 ILE A C 1
ATOM 2031 O O . ILE A 1 260 ? -20.493 20.118 9.641 1.00 73.06 260 ILE A O 1
ATOM 2035 N N . ASN A 1 261 ? -18.662 18.857 9.236 1.00 75.56 261 ASN A N 1
ATOM 2036 C CA . ASN A 1 261 ? -18.539 19.243 7.836 1.00 75.56 261 ASN A CA 1
ATOM 2037 C C . ASN A 1 261 ? -19.406 18.355 6.915 1.00 75.56 261 ASN A C 1
ATOM 2039 O O . ASN A 1 261 ? -19.945 17.329 7.334 1.00 75.56 261 ASN A O 1
ATOM 2043 N N . ASP A 1 262 ? -19.578 18.753 5.650 1.00 77.06 262 ASP A N 1
ATOM 2044 C CA . ASP A 1 262 ? -20.458 18.033 4.714 1.00 77.06 262 ASP A CA 1
ATOM 2045 C C . ASP A 1 262 ? -19.968 16.601 4.405 1.00 77.06 262 ASP A C 1
ATOM 2047 O O . ASP A 1 262 ? -20.790 15.705 4.194 1.00 77.06 262 ASP A O 1
ATOM 2051 N N . ALA A 1 263 ? -18.650 16.370 4.397 1.00 74.75 263 ALA A N 1
ATOM 2052 C CA . ALA A 1 263 ? -18.052 15.057 4.151 1.00 74.75 263 ALA A CA 1
ATOM 2053 C C . ALA A 1 263 ? -18.228 14.121 5.358 1.00 74.75 263 ALA A C 1
ATOM 2055 O O . ALA A 1 263 ? -18.717 13.005 5.194 1.00 74.75 263 ALA A O 1
ATOM 2056 N N . GLU A 1 264 ? -17.956 14.607 6.570 1.00 74.94 264 GLU A N 1
ATOM 2057 C CA . GLU A 1 264 ? -18.203 13.907 7.837 1.00 74.94 264 GLU A CA 1
ATOM 2058 C C . GLU A 1 264 ? -19.687 13.583 8.010 1.00 74.94 264 GLU A C 1
ATOM 2060 O O . GLU A 1 264 ? -20.048 12.463 8.375 1.00 74.94 264 GLU A O 1
ATOM 2065 N N . ALA A 1 265 ? -20.574 14.534 7.698 1.00 81.00 265 ALA A N 1
ATOM 2066 C CA . ALA A 1 265 ? -22.012 14.311 7.731 1.00 81.00 265 ALA A CA 1
ATOM 2067 C C . ALA A 1 265 ? -22.424 13.214 6.738 1.00 81.00 265 ALA A C 1
ATOM 2069 O O . ALA A 1 265 ? -23.214 12.333 7.083 1.00 81.00 265 ALA A O 1
ATOM 2070 N N . ALA A 1 266 ? -21.883 13.229 5.516 1.00 80.44 266 ALA A N 1
ATOM 2071 C CA . ALA A 1 266 ? -22.149 12.194 4.522 1.00 80.44 266 ALA A CA 1
ATOM 2072 C C . ALA A 1 266 ? -21.618 10.817 4.962 1.00 80.44 266 ALA A C 1
ATOM 2074 O O . ALA A 1 266 ? -22.342 9.823 4.844 1.00 80.44 266 ALA A O 1
ATOM 2075 N N . ALA A 1 267 ? -20.404 10.758 5.514 1.00 79.25 267 ALA A N 1
ATOM 2076 C CA . ALA A 1 267 ? -19.785 9.536 6.020 1.00 79.25 267 ALA A CA 1
ATOM 2077 C C . ALA A 1 267 ? -20.548 8.957 7.217 1.00 79.25 267 ALA A C 1
ATOM 2079 O O . ALA A 1 267 ? -20.846 7.762 7.236 1.00 79.25 267 ALA A O 1
ATOM 2080 N N . TYR A 1 268 ? -20.957 9.801 8.166 1.00 84.31 268 TYR A N 1
ATOM 2081 C CA . TYR A 1 268 ? -21.792 9.407 9.299 1.00 84.31 268 TYR A CA 1
ATOM 2082 C C . TYR A 1 268 ? -23.147 8.857 8.842 1.00 84.31 268 TYR A C 1
ATOM 2084 O O . TYR A 1 268 ? -23.582 7.796 9.289 1.00 84.31 268 TYR A O 1
ATOM 2092 N N . GLN A 1 269 ? -23.808 9.526 7.892 1.00 84.06 269 GLN A N 1
ATOM 2093 C CA . GLN A 1 269 ? -25.072 9.039 7.333 1.00 84.06 269 GLN A CA 1
ATOM 2094 C C . GLN A 1 269 ? -24.904 7.709 6.589 1.00 84.06 269 GLN A C 1
ATOM 2096 O O . GLN A 1 269 ? -25.808 6.871 6.621 1.00 84.06 269 GLN A O 1
ATOM 2101 N N . ASN A 1 270 ? -23.768 7.495 5.922 1.00 81.25 270 ASN A N 1
ATOM 2102 C CA . ASN A 1 270 ? -23.453 6.210 5.305 1.00 81.25 270 ASN A CA 1
ATOM 2103 C C . ASN A 1 270 ? -23.257 5.118 6.369 1.00 81.25 270 ASN A C 1
ATOM 2105 O O . ASN A 1 270 ? -23.883 4.064 6.286 1.00 81.25 270 ASN A O 1
ATOM 2109 N N . LEU A 1 271 ? -22.486 5.403 7.422 1.00 82.94 271 LEU A N 1
ATOM 2110 C CA . LEU A 1 271 ? -22.274 4.499 8.553 1.00 82.94 271 LEU A CA 1
ATOM 2111 C C . LEU A 1 271 ? -23.600 4.087 9.209 1.00 82.94 271 LEU A C 1
ATOM 2113 O O . LEU A 1 271 ? -23.859 2.900 9.382 1.00 82.94 271 LEU A O 1
ATOM 2117 N N . VAL A 1 272 ? -24.477 5.046 9.518 1.00 85.81 272 VAL A N 1
ATOM 2118 C CA . VAL A 1 272 ? -25.794 4.770 10.117 1.00 85.81 272 VAL A CA 1
ATOM 2119 C C . VAL A 1 272 ? -26.639 3.854 9.228 1.00 85.81 272 VAL A C 1
ATOM 2121 O O . VAL A 1 272 ? -27.291 2.940 9.737 1.00 85.81 272 VAL A O 1
ATOM 2124 N N . LYS A 1 273 ? -26.614 4.059 7.904 1.00 83.50 273 LYS A N 1
ATOM 2125 C CA . LYS A 1 273 ? -27.311 3.181 6.951 1.00 83.50 273 LYS A CA 1
ATOM 2126 C C . LYS A 1 273 ? -26.734 1.770 6.946 1.00 83.50 273 LYS A C 1
ATOM 2128 O O . LYS A 1 273 ? -27.507 0.818 6.940 1.00 83.50 273 LYS A O 1
ATOM 2133 N N . LEU A 1 274 ? -25.409 1.634 6.958 1.00 81.56 274 LEU A N 1
ATOM 2134 C CA . LEU A 1 274 ? -24.731 0.335 6.955 1.00 81.56 274 LEU A CA 1
ATOM 2135 C C . LEU A 1 274 ? -24.998 -0.464 8.238 1.00 81.56 274 LEU A C 1
ATOM 2137 O O . LEU A 1 274 ? -25.149 -1.681 8.185 1.00 81.56 274 LEU A O 1
ATOM 2141 N N . LEU A 1 275 ? -25.114 0.214 9.382 1.00 82.81 275 LEU A N 1
ATOM 2142 C CA . LEU A 1 275 ? -25.411 -0.420 10.670 1.00 82.81 275 LEU A CA 1
ATOM 2143 C C . LEU A 1 275 ? -26.885 -0.847 10.820 1.00 82.81 275 LEU A C 1
ATOM 2145 O O . LEU A 1 275 ? -27.201 -1.611 11.736 1.00 82.81 275 LEU A O 1
ATOM 2149 N N . ASP A 1 276 ? -27.775 -0.394 9.930 1.00 84.31 276 ASP A N 1
ATOM 2150 C CA . ASP A 1 276 ? -29.198 -0.767 9.876 1.00 84.31 276 ASP A CA 1
ATOM 2151 C C . ASP A 1 276 ? -29.926 -0.606 11.228 1.00 84.31 276 ASP A C 1
ATOM 2153 O O . ASP A 1 276 ? -30.642 -1.487 11.710 1.00 84.31 276 ASP A O 1
ATOM 2157 N N . LEU A 1 277 ? -29.699 0.529 11.900 1.00 84.88 277 LEU A N 1
ATOM 2158 C CA . LEU A 1 277 ? -30.383 0.865 13.150 1.00 84.88 277 LEU A CA 1
ATOM 2159 C C . LEU A 1 277 ? -31.677 1.658 12.887 1.00 84.88 277 LEU A C 1
ATOM 2161 O O . LEU A 1 277 ? -31.702 2.530 12.015 1.00 84.88 277 LEU A O 1
ATOM 2165 N N . PRO A 1 278 ? -32.757 1.437 13.667 1.00 86.19 278 PRO A N 1
ATOM 2166 C CA . PRO A 1 278 ? -33.975 2.233 13.543 1.00 86.19 278 PRO A CA 1
ATOM 2167 C C . PRO A 1 278 ? -33.708 3.722 13.796 1.00 86.19 278 PRO A C 1
ATOM 2169 O O . PRO A 1 278 ? -33.051 4.078 14.775 1.00 86.19 278 PRO A O 1
ATOM 2172 N N . ALA A 1 279 ? -34.293 4.602 12.979 1.00 85.19 279 ALA A N 1
ATOM 2173 C CA . ALA A 1 279 ? -34.068 6.051 13.062 1.00 85.19 279 ALA A CA 1
ATOM 2174 C C . ALA A 1 279 ? -34.382 6.658 14.446 1.00 85.19 279 ALA A C 1
ATOM 2176 O O . ALA A 1 279 ? -33.728 7.608 14.865 1.00 85.19 279 ALA A O 1
ATOM 2177 N N . GLU A 1 280 ? -35.356 6.100 15.171 1.00 85.12 280 GLU A N 1
ATOM 2178 C CA . GLU A 1 280 ? -35.689 6.525 16.539 1.00 85.12 280 GLU A CA 1
ATOM 2179 C C . GLU A 1 280 ? -34.554 6.229 17.535 1.00 85.12 280 GLU A C 1
ATOM 2181 O O . GLU A 1 280 ? -34.284 7.036 18.419 1.00 85.12 280 GLU A O 1
ATOM 2186 N N . VAL A 1 281 ? -33.854 5.100 17.362 1.00 85.56 281 VAL A N 1
ATOM 2187 C CA . VAL A 1 281 ? -32.713 4.706 18.207 1.00 85.56 281 VAL A CA 1
ATOM 2188 C C . VAL A 1 281 ? -31.505 5.593 17.920 1.00 85.56 281 VAL A C 1
ATOM 2190 O O . VAL A 1 281 ? -30.812 6.013 18.840 1.00 85.56 281 VAL A O 1
ATOM 2193 N N . VAL A 1 282 ? -31.261 5.916 16.649 1.00 86.56 282 VAL A N 1
ATOM 2194 C CA . VAL A 1 282 ? -30.170 6.822 16.260 1.00 86.56 282 VAL A CA 1
ATOM 2195 C C . VAL A 1 282 ? -30.388 8.202 16.881 1.00 86.56 282 VAL A C 1
ATOM 2197 O O . VAL A 1 282 ? -29.516 8.695 17.589 1.00 86.56 282 VAL A O 1
ATOM 2200 N N . LYS A 1 283 ? -31.594 8.768 16.740 1.00 85.81 283 LYS A N 1
ATOM 2201 C CA . LYS A 1 283 ? -31.939 10.063 17.346 1.00 85.81 283 LYS A CA 1
ATOM 2202 C C . LYS A 1 283 ? -31.806 10.076 18.865 1.00 85.81 283 LYS A C 1
ATOM 2204 O O . LYS A 1 283 ? -31.387 11.087 19.421 1.00 85.81 283 LYS A O 1
ATOM 2209 N N . SER A 1 284 ? -32.170 8.988 19.552 1.00 85.25 284 SER A N 1
ATOM 2210 C CA . SER A 1 284 ? -31.991 8.922 21.006 1.00 85.25 284 SER A CA 1
ATOM 2211 C C . SER A 1 284 ? -30.512 8.920 21.394 1.00 85.25 284 SER A C 1
ATOM 2213 O O . SER A 1 284 ? -30.135 9.629 22.320 1.00 85.25 284 SER A O 1
ATOM 2215 N N . LEU A 1 285 ? -29.667 8.188 20.660 1.00 85.94 285 LEU A N 1
ATOM 2216 C CA . LEU A 1 285 ? -28.222 8.157 20.908 1.00 85.94 285 LEU A CA 1
ATOM 2217 C C . LEU A 1 285 ? -27.571 9.521 20.637 1.00 85.94 285 LEU A C 1
ATOM 2219 O O . LEU A 1 285 ? -26.764 9.983 21.438 1.00 85.94 285 LEU A O 1
ATOM 2223 N N . GLU A 1 286 ? -27.957 10.197 19.552 1.00 85.00 286 GLU A N 1
ATOM 2224 C CA . GLU A 1 286 ? -27.500 11.558 19.238 1.00 85.00 286 GLU A CA 1
ATOM 2225 C C . GLU A 1 286 ? -27.904 12.568 20.328 1.00 85.00 286 GLU A C 1
ATOM 2227 O O . GLU A 1 286 ? -27.131 13.471 20.666 1.00 85.00 286 GLU A O 1
ATOM 2232 N N . ALA A 1 287 ? -29.107 12.418 20.897 1.00 82.75 287 ALA A N 1
ATOM 2233 C CA . ALA A 1 287 ? -29.608 13.271 21.972 1.00 82.75 287 ALA A CA 1
ATOM 2234 C C . ALA A 1 287 ? -28.840 13.068 23.288 1.00 82.75 287 ALA A C 1
ATOM 2236 O O . ALA A 1 287 ? -28.498 14.054 23.936 1.00 82.75 287 ALA A O 1
ATOM 2237 N N . GLU A 1 288 ? -28.491 11.828 23.645 1.00 81.88 288 GLU A N 1
ATOM 2238 C CA . GLU A 1 288 ? -27.672 11.530 24.833 1.00 81.88 288 GLU A CA 1
ATOM 2239 C C . GLU A 1 288 ? -26.294 12.207 24.779 1.00 81.88 288 GLU A C 1
ATOM 2241 O O . GLU A 1 288 ? -25.792 12.694 25.789 1.00 81.88 288 GLU A O 1
ATOM 2246 N N . VAL A 1 289 ? -25.697 12.288 23.588 1.00 76.19 289 VAL A N 1
ATOM 2247 C CA . VAL A 1 289 ? -24.435 13.006 23.329 1.00 76.19 289 VAL A CA 1
ATOM 2248 C C . VAL A 1 289 ? -24.624 14.534 23.358 1.00 76.19 289 VAL A C 1
ATOM 2250 O O . VAL A 1 289 ? -23.676 15.311 23.474 1.00 76.19 289 VAL A O 1
ATOM 2253 N N . GLY A 1 290 ? -25.860 15.004 23.191 1.00 60.28 290 GLY A N 1
ATOM 2254 C CA . GLY A 1 290 ? -26.290 16.398 23.303 1.00 60.28 290 GLY A CA 1
ATOM 2255 C C . GLY A 1 290 ? -26.188 16.988 24.706 1.00 60.28 290 GLY A C 1
ATOM 2256 O O . GLY A 1 290 ? -25.940 18.187 24.827 1.00 60.28 290 GLY A O 1
ATOM 2257 N N . GLU A 1 291 ? -26.402 16.158 25.725 1.00 51.75 291 GLU A N 1
ATOM 2258 C CA . GLU A 1 291 ? -26.639 16.578 27.112 1.00 51.75 291 GLU A CA 1
ATOM 2259 C C . GLU A 1 291 ? -25.412 16.462 28.037 1.00 51.75 291 GLU A C 1
ATOM 2261 O O . GLU A 1 291 ? -25.461 16.974 29.157 1.00 51.75 291 GLU A O 1
ATOM 2266 N N . GLY A 1 292 ? -24.331 15.813 27.585 1.00 44.41 292 GLY A N 1
ATOM 2267 C CA . GLY A 1 292 ? -23.066 15.639 28.321 1.00 44.41 292 GLY A CA 1
ATOM 2268 C C . GLY A 1 292 ? -21.981 16.632 27.927 1.00 44.41 292 GLY A C 1
ATOM 2269 O O . GLY A 1 292 ? -21.165 16.958 28.817 1.00 44.41 292 GLY A O 1
#